Protein AF-A0A6J4QBR4-F1 (afdb_monomer_lite)

Organism: NCBI:txid211455

Foldseek 3Di:
DDDDDDDDDDPDPPDPPPPDPVPDDPPVQFPDDDPPDDDQVRCCVPDPPPCPVVDLVNDPCVPVPDDDPCPVVDPDRHDAADDDPDDDQDAPPDPDDHSDDDDPDQQDDVLSVLLNCLRPPDGPPDPSSVVSNLVSVLVVVVVVQVVLVVDPHHDDCCVVVCVVVCVVVVVVVVVPVDDDPCPCVVVVCCSPVVSVVVVVVVVVCVVVVVVVVCVVPPVCVVVVVVCCVPVVDDDDDDDD

Structure (mmCIF, N/CA/C/O backbone):
data_AF-A0A6J4QBR4-F1
#
_entry.id   AF-A0A6J4QBR4-F1
#
loop_
_atom_site.group_PDB
_atom_site.id
_atom_site.type_symbol
_atom_site.label_atom_id
_atom_site.label_alt_id
_atom_site.label_comp_id
_atom_site.label_asym_id
_atom_site.label_entity_id
_atom_site.label_seq_id
_atom_site.pdbx_PDB_ins_code
_atom_site.Cartn_x
_atom_site.Cartn_y
_atom_site.Cartn_z
_atom_site.occupancy
_atom_site.B_iso_or_equiv
_atom_site.auth_seq_id
_atom_site.auth_comp_id
_atom_site.auth_asym_id
_atom_site.auth_atom_id
_atom_site.pdbx_PDB_model_num
ATOM 1 N N . MET A 1 1 ? -48.036 -4.421 56.204 1.00 48.31 1 MET A N 1
ATOM 2 C CA . MET A 1 1 ? -47.580 -3.875 54.910 1.00 48.31 1 MET A CA 1
ATOM 3 C C . MET A 1 1 ? -46.872 -5.018 54.199 1.00 48.31 1 MET A C 1
ATOM 5 O O . MET A 1 1 ? -45.809 -5.417 54.648 1.00 48.31 1 MET A O 1
ATOM 9 N N . ILE A 1 2 ? -47.544 -5.673 53.250 1.00 47.19 2 ILE A N 1
ATOM 10 C CA . ILE A 1 2 ? -47.016 -6.874 52.584 1.00 47.19 2 ILE A CA 1
ATOM 11 C C . ILE A 1 2 ? -46.037 -6.401 51.497 1.00 47.19 2 ILE A C 1
ATOM 13 O O . ILE A 1 2 ? -46.433 -5.548 50.699 1.00 47.19 2 ILE A O 1
ATOM 17 N N . PRO A 1 3 ? -44.779 -6.876 51.475 1.00 51.88 3 PRO A N 1
ATOM 18 C CA . PRO A 1 3 ? -43.829 -6.509 50.432 1.00 51.88 3 PRO A CA 1
ATOM 19 C C . PRO A 1 3 ? -44.331 -7.014 49.077 1.00 51.88 3 PRO A C 1
ATOM 21 O O . PRO A 1 3 ? -44.728 -8.171 48.939 1.00 51.88 3 PRO A O 1
ATOM 24 N N . GLN A 1 4 ? -44.346 -6.119 48.091 1.00 54.78 4 GLN A N 1
ATOM 25 C CA . GLN A 1 4 ? -44.685 -6.454 46.711 1.00 54.78 4 GLN A CA 1
ATOM 26 C C . GLN A 1 4 ? -43.657 -7.461 46.167 1.00 54.78 4 GLN A C 1
ATOM 28 O O . GLN A 1 4 ? -42.458 -7.278 46.405 1.00 54.78 4 GLN A O 1
ATOM 33 N N . PRO A 1 5 ? -44.091 -8.520 45.462 1.00 67.31 5 PRO A N 1
ATOM 34 C CA . PRO A 1 5 ? -43.172 -9.443 44.815 1.00 67.31 5 PRO A CA 1
ATOM 35 C C . PRO A 1 5 ? -42.361 -8.717 43.726 1.00 67.31 5 PRO A C 1
ATOM 37 O O . PRO A 1 5 ? -42.867 -7.774 43.112 1.00 67.31 5 PRO A O 1
ATOM 40 N N . PRO A 1 6 ? -41.106 -9.131 43.481 1.00 58.06 6 PRO A N 1
ATOM 41 C CA . PRO A 1 6 ? -40.275 -8.530 42.448 1.00 58.06 6 PRO A CA 1
ATOM 42 C C . PRO A 1 6 ? -40.921 -8.715 41.072 1.00 58.06 6 PRO A C 1
ATOM 44 O O . PRO A 1 6 ? -41.352 -9.812 40.715 1.00 58.06 6 PRO A O 1
ATOM 47 N N . THR A 1 7 ? -40.980 -7.630 40.301 1.00 62.81 7 THR A N 1
ATOM 48 C CA . THR A 1 7 ? -41.427 -7.638 38.907 1.00 62.81 7 THR A CA 1
ATOM 49 C C . THR A 1 7 ? -40.597 -8.655 38.113 1.00 62.81 7 THR A C 1
ATOM 51 O O . THR A 1 7 ? -39.366 -8.611 38.209 1.00 62.81 7 THR A O 1
ATOM 54 N N . PRO A 1 8 ? -41.218 -9.568 37.342 1.00 55.72 8 PRO A N 1
ATOM 55 C CA . PRO A 1 8 ? -40.477 -10.514 36.519 1.00 55.72 8 PRO A CA 1
ATOM 56 C C . PRO A 1 8 ? -39.590 -9.743 35.540 1.00 55.72 8 PRO A C 1
ATOM 58 O O . PRO A 1 8 ? -40.060 -8.844 34.839 1.00 55.72 8 PRO A O 1
ATOM 61 N N . GLN A 1 9 ? -38.296 -10.065 35.530 1.00 49.94 9 GLN A N 1
ATOM 62 C CA . GLN A 1 9 ? -37.385 -9.501 34.543 1.00 49.94 9 GLN A CA 1
ATOM 63 C C . GLN A 1 9 ? -37.810 -9.969 33.145 1.00 49.94 9 GLN A C 1
ATOM 65 O O . GLN A 1 9 ? -38.219 -11.126 33.000 1.00 49.94 9 GLN A O 1
ATOM 70 N N . PRO A 1 10 ? -37.755 -9.094 32.125 1.00 56.97 10 PRO A N 1
ATOM 71 C CA . PRO A 1 10 ? -37.983 -9.520 30.753 1.00 56.97 10 PRO A CA 1
ATOM 72 C C . PRO A 1 10 ? -37.001 -10.649 30.410 1.00 56.97 10 PRO A C 1
ATOM 74 O O . PRO A 1 10 ? -35.870 -10.631 30.908 1.00 56.97 10 PRO A O 1
ATOM 77 N N . PRO A 1 11 ? -37.414 -11.638 29.598 1.00 45.06 11 PRO A N 1
ATOM 78 C CA . PRO A 1 11 ? -36.513 -12.699 29.177 1.00 45.06 11 PRO A CA 1
ATOM 79 C C . PRO A 1 11 ? -35.276 -12.063 28.542 1.00 45.06 11 PRO A C 1
ATOM 81 O O . PRO A 1 11 ? -35.393 -11.205 27.664 1.00 45.06 11 PRO A O 1
ATOM 84 N N . THR A 1 12 ? -34.093 -12.454 29.020 1.00 46.00 12 THR A N 1
ATOM 85 C CA . THR A 1 12 ? -32.838 -12.150 28.334 1.00 46.00 12 THR A CA 1
ATOM 86 C C . THR A 1 12 ? -32.998 -12.636 26.896 1.00 46.00 12 THR A C 1
ATOM 88 O O . THR A 1 12 ? -33.398 -13.789 26.724 1.00 46.00 12 THR A O 1
ATOM 91 N N . PRO A 1 13 ? -32.769 -11.796 25.870 1.00 44.62 13 PRO A N 1
ATOM 92 C CA . PRO A 1 13 ? -32.824 -12.269 24.499 1.00 44.62 13 PRO A CA 1
ATOM 93 C C . PRO A 1 13 ? -31.832 -13.424 24.383 1.00 44.62 13 PRO A C 1
ATOM 95 O O . PRO A 1 13 ? -30.631 -13.245 24.591 1.00 44.62 13 PRO A O 1
ATOM 98 N N . GLU A 1 14 ? -32.351 -14.628 24.142 1.00 42.66 14 GLU A N 1
ATOM 99 C CA . GLU A 1 14 ? -31.531 -15.784 23.821 1.00 42.66 14 GLU A CA 1
ATOM 100 C C . GLU A 1 14 ? -30.831 -15.453 22.506 1.00 42.66 14 GLU A C 1
ATOM 102 O O . GLU A 1 14 ? -31.414 -15.538 21.425 1.00 42.66 14 GLU A O 1
ATOM 107 N N . HIS A 1 15 ? -29.589 -14.980 22.602 1.00 47.75 15 HIS A N 1
ATOM 108 C CA . HIS A 1 15 ? -28.743 -14.862 21.433 1.00 47.75 15 HIS A CA 1
ATOM 109 C C . HIS A 1 15 ? -28.555 -16.278 20.885 1.00 47.75 15 HIS A C 1
ATOM 111 O O . HIS A 1 15 ? -28.122 -17.152 21.645 1.00 47.75 15 HIS A O 1
ATOM 117 N N . PRO A 1 16 ? -28.881 -16.533 19.603 1.00 42.81 16 PRO A N 1
ATOM 118 C CA . PRO A 1 16 ? -28.599 -17.820 18.998 1.00 42.81 16 PRO A CA 1
ATOM 119 C C . PRO A 1 16 ? -27.107 -18.073 19.175 1.00 42.81 16 PRO A C 1
ATOM 121 O O . PRO A 1 16 ? -26.272 -17.308 18.691 1.00 42.81 16 PRO A O 1
ATOM 124 N N . THR A 1 17 ? -26.774 -19.104 19.951 1.00 42.41 17 THR A N 1
ATOM 125 C CA . THR A 1 17 ? -25.395 -19.567 20.048 1.00 42.41 17 THR A CA 1
ATOM 126 C C . THR A 1 17 ? -25.036 -20.033 18.645 1.00 42.41 17 THR A C 1
ATOM 128 O O . THR A 1 17 ? -25.717 -20.925 18.140 1.00 42.41 17 THR A O 1
ATOM 131 N N . PRO A 1 18 ? -24.061 -19.411 17.966 1.00 47.03 18 PRO A N 1
ATOM 132 C CA . PRO A 1 18 ? -23.705 -19.843 16.629 1.00 47.03 18 PRO A CA 1
ATOM 133 C C . PRO A 1 18 ? -23.232 -21.296 16.716 1.00 47.03 18 PRO A C 1
ATOM 135 O O . PRO A 1 18 ? -22.330 -21.604 17.498 1.00 47.03 18 PRO A O 1
ATOM 138 N N . ASP A 1 19 ? -23.840 -22.176 15.914 1.00 47.00 19 ASP A N 1
ATOM 139 C CA . ASP A 1 19 ? -23.512 -23.611 15.831 1.00 47.00 19 ASP A CA 1
ATOM 140 C C . ASP A 1 19 ? -22.014 -23.854 15.535 1.00 47.00 19 ASP A C 1
ATOM 142 O O . ASP A 1 19 ? -21.466 -24.926 15.805 1.00 47.00 19 ASP A O 1
ATOM 146 N N . HIS A 1 20 ? -21.324 -22.818 15.045 1.00 44.00 20 HIS A N 1
ATOM 147 C CA . HIS A 1 20 ? -19.885 -22.758 14.840 1.00 44.00 20 HIS A CA 1
ATOM 148 C C . HIS A 1 20 ? -19.290 -21.512 15.527 1.00 44.00 20 HIS A C 1
ATOM 150 O O . HIS A 1 20 ? -19.349 -20.410 14.977 1.00 44.00 20 HIS A O 1
ATOM 156 N N . PRO A 1 21 ? -18.662 -21.639 16.712 1.00 47.22 21 PRO A N 1
ATOM 157 C CA . PRO A 1 21 ? -18.053 -20.502 17.411 1.00 47.22 21 PRO A CA 1
ATOM 158 C C . PRO A 1 21 ? -16.887 -19.854 16.639 1.00 47.22 21 PRO A C 1
ATOM 160 O O . PRO A 1 21 ? -16.515 -18.722 16.940 1.00 47.22 21 PRO A O 1
ATOM 163 N N . GLU A 1 22 ? -16.333 -20.532 15.627 1.00 50.22 22 GLU A N 1
ATOM 164 C CA . GLU A 1 22 ? -15.313 -19.981 14.720 1.00 50.22 22 GLU A CA 1
ATOM 165 C C . GLU A 1 22 ? -15.881 -19.032 13.644 1.00 50.22 22 GLU A C 1
ATOM 167 O O . GLU A 1 22 ? -15.118 -18.279 13.040 1.00 50.22 22 GLU A O 1
ATOM 172 N N . GLU A 1 23 ? -17.200 -19.014 13.418 1.00 53.56 23 GLU A N 1
ATOM 173 C CA . GLU A 1 23 ? -17.854 -18.156 12.413 1.00 53.56 23 GLU A CA 1
ATOM 174 C C . GLU A 1 23 ? -18.398 -16.835 12.970 1.00 53.56 23 GLU A C 1
ATOM 176 O O . GLU A 1 23 ? -18.797 -15.958 12.199 1.00 53.56 23 GLU A O 1
ATOM 181 N N . ALA A 1 24 ? -18.392 -16.655 14.293 1.00 59.81 24 ALA A N 1
ATOM 182 C CA . ALA A 1 24 ? -18.881 -15.430 14.908 1.00 59.81 24 ALA A CA 1
ATOM 183 C C . ALA A 1 24 ? -17.997 -14.225 14.510 1.00 59.81 24 ALA A C 1
ATOM 185 O O . ALA A 1 24 ? -16.768 -14.285 14.651 1.00 59.81 24 ALA A O 1
ATOM 186 N N . PRO A 1 25 ? -18.578 -13.107 14.032 1.00 64.19 25 PRO A N 1
ATOM 187 C CA . PRO A 1 25 ? -17.799 -11.924 13.698 1.00 64.19 25 PRO A CA 1
ATOM 188 C C . PRO A 1 25 ? -17.081 -11.383 14.954 1.00 64.19 25 PRO A C 1
ATOM 190 O O . PRO A 1 25 ? -17.659 -11.369 16.043 1.00 64.19 25 PRO A O 1
ATOM 193 N N . PRO A 1 26 ? -15.821 -10.914 14.840 1.00 67.06 26 PRO A N 1
ATOM 194 C CA . PRO A 1 26 ? -15.113 -10.249 15.913 1.00 67.06 26 PRO A CA 1
ATOM 195 C C . PRO A 1 26 ? -15.956 -9.106 16.454 1.00 67.06 26 PRO A C 1
ATOM 197 O O . PRO A 1 26 ? -16.519 -8.322 15.693 1.00 67.06 26 PRO A O 1
ATOM 200 N N . VAL A 1 27 ? -15.933 -8.957 17.774 1.00 67.62 27 VAL A N 1
ATOM 201 C CA . VAL A 1 27 ? -16.702 -7.948 18.518 1.00 67.62 27 VAL A CA 1
ATOM 202 C C . VAL A 1 27 ? -16.456 -6.503 18.070 1.00 67.62 27 VAL A C 1
ATOM 204 O O . VAL A 1 27 ? -17.262 -5.626 18.340 1.00 67.62 27 VAL A O 1
ATOM 207 N N . ALA A 1 28 ? -15.344 -6.239 17.377 1.00 65.25 28 ALA A N 1
ATOM 208 C CA . ALA A 1 28 ? -15.055 -4.938 16.773 1.00 65.25 28 ALA A CA 1
ATOM 209 C C . ALA A 1 28 ? -16.019 -4.574 15.627 1.00 65.25 28 ALA A C 1
ATOM 211 O O . ALA A 1 28 ? -16.108 -3.406 15.255 1.00 65.25 28 ALA A O 1
ATOM 212 N N . TYR A 1 29 ? -16.713 -5.565 15.065 1.00 67.44 29 TYR A N 1
ATOM 213 C CA . TYR A 1 29 ? -17.613 -5.417 13.926 1.00 67.44 29 TYR A CA 1
ATOM 214 C C . TYR A 1 29 ? -19.081 -5.682 14.275 1.00 67.44 29 TYR A C 1
ATOM 216 O O . TYR A 1 29 ? -19.911 -5.693 13.372 1.00 67.44 29 TYR A O 1
ATOM 224 N N . THR A 1 30 ? -19.404 -5.883 15.555 1.00 70.38 30 THR A N 1
ATOM 225 C CA . THR A 1 30 ? -20.779 -6.016 16.050 1.00 70.38 30 THR A CA 1
ATOM 226 C C . THR A 1 30 ? -21.176 -4.765 16.836 1.00 70.38 30 THR A C 1
ATOM 228 O O . THR A 1 30 ? -20.330 -4.192 17.528 1.00 70.38 30 THR A O 1
ATOM 231 N N . PRO A 1 31 ? -22.444 -4.324 16.775 1.00 67.44 31 PRO A N 1
ATOM 232 C CA . PRO A 1 31 ? -22.905 -3.143 17.507 1.00 67.44 31 PRO A CA 1
ATOM 233 C C . PRO A 1 31 ? -22.870 -3.337 19.030 1.00 67.44 31 PRO A C 1
ATOM 235 O O . PRO A 1 31 ? -22.763 -2.362 19.777 1.00 67.44 31 PRO A O 1
ATOM 238 N N . GLN A 1 32 ? -22.932 -4.582 19.502 1.00 67.50 32 GLN A N 1
ATOM 239 C CA . GLN A 1 32 ? -22.888 -4.909 20.918 1.00 67.50 32 GLN A CA 1
ATOM 240 C C . GLN A 1 32 ? -21.484 -4.687 21.484 1.00 67.50 32 GLN A C 1
ATOM 242 O O . GLN A 1 32 ? -20.496 -5.303 21.077 1.00 67.50 32 GLN A O 1
ATOM 247 N N . ARG A 1 33 ? -21.403 -3.814 22.489 1.00 59.00 33 ARG A N 1
ATOM 248 C CA . ARG A 1 33 ? -20.214 -3.664 23.326 1.00 59.00 33 ARG A CA 1
ATOM 249 C C . ARG A 1 33 ? -20.085 -4.908 24.207 1.00 59.00 33 ARG A C 1
ATOM 251 O O . ARG A 1 33 ? -21.069 -5.341 24.786 1.00 59.00 33 ARG A O 1
ATOM 258 N N . ARG A 1 34 ? -18.875 -5.463 24.354 1.00 57.12 34 ARG A N 1
ATOM 259 C CA . ARG A 1 34 ? -18.636 -6.531 25.340 1.00 57.12 34 ARG A CA 1
ATOM 260 C C . ARG A 1 34 ? -19.008 -6.061 26.749 1.00 57.12 34 ARG A C 1
ATOM 262 O O . ARG A 1 34 ? -18.499 -5.035 27.198 1.00 57.12 34 ARG A O 1
ATOM 269 N N . ASP A 1 35 ? -19.727 -6.912 27.472 1.00 56.41 35 ASP A N 1
ATOM 270 C CA . ASP A 1 35 ? -19.980 -6.790 28.917 1.00 56.41 35 ASP A CA 1
ATOM 271 C C . ASP A 1 35 ? -18.743 -7.110 29.782 1.00 56.41 35 ASP A C 1
ATOM 273 O O . ASP A 1 35 ? -18.763 -6.971 30.998 1.00 56.41 35 ASP A O 1
ATOM 277 N N . ALA A 1 36 ? -17.629 -7.517 29.166 1.00 57.31 36 ALA A N 1
ATOM 278 C CA . ALA A 1 36 ? -16.420 -7.974 29.855 1.00 57.31 36 ALA A CA 1
ATOM 279 C C . ALA A 1 36 ? -15.464 -6.846 30.303 1.00 57.31 36 ALA A C 1
ATOM 281 O O . ALA A 1 36 ? -14.269 -7.089 30.476 1.00 57.31 36 ALA A O 1
ATOM 282 N N . ALA A 1 37 ? -15.938 -5.607 30.438 1.00 68.25 37 ALA A N 1
ATOM 283 C CA . ALA A 1 37 ? -15.121 -4.558 31.041 1.00 68.25 37 ALA A CA 1
ATOM 284 C C . ALA A 1 37 ? -15.092 -4.760 32.566 1.00 68.25 37 ALA A C 1
ATOM 286 O O . ALA A 1 37 ? -16.146 -4.882 33.186 1.00 68.25 37 ALA A O 1
ATOM 287 N N . GLU A 1 38 ? -13.898 -4.788 33.170 1.00 79.69 38 GLU A N 1
ATOM 288 C CA . GLU A 1 38 ? -13.758 -4.728 34.632 1.00 79.69 38 GLU A CA 1
ATOM 289 C C . GLU A 1 38 ? -14.565 -3.542 35.179 1.00 79.69 38 GLU A C 1
ATOM 291 O O . GLU A 1 38 ? -14.610 -2.466 34.568 1.00 79.69 38 GLU A O 1
ATOM 296 N N . SER A 1 39 ? -15.204 -3.726 36.333 1.00 85.12 39 SER A N 1
ATOM 297 C CA . SER A 1 39 ? -15.989 -2.660 36.944 1.00 85.12 39 SER A CA 1
ATOM 298 C C . SER A 1 39 ? -15.095 -1.466 37.291 1.00 85.12 39 SER A C 1
ATOM 300 O O . SER A 1 39 ? -13.905 -1.605 37.590 1.00 85.12 39 SER A O 1
ATOM 302 N N . SER A 1 40 ? -15.674 -0.264 37.317 1.00 83.25 40 SER A N 1
ATOM 303 C CA . SER A 1 40 ? -14.949 0.948 37.719 1.00 83.25 40 SER A CA 1
ATOM 304 C C . SER A 1 40 ? -14.302 0.825 39.107 1.00 83.25 40 SER A C 1
ATOM 306 O O . SER A 1 40 ? -13.281 1.452 39.376 1.00 83.25 40 SER A O 1
ATOM 308 N N . GLU A 1 41 ? -14.879 0.018 40.001 1.00 85.56 41 GLU A N 1
ATOM 309 C CA . GLU A 1 41 ? -14.314 -0.270 41.324 1.00 85.56 41 GLU A CA 1
ATOM 310 C C . GLU A 1 41 ? -13.077 -1.167 41.244 1.00 85.56 41 GLU A C 1
ATOM 312 O O . GLU A 1 41 ? -12.061 -0.855 41.864 1.00 85.56 41 GLU A O 1
ATOM 317 N N . GLN A 1 42 ? -13.129 -2.226 40.431 1.00 89.94 42 GLN A N 1
ATOM 318 C CA . GLN A 1 42 ? -11.987 -3.112 40.190 1.00 89.94 42 GLN A CA 1
ATOM 319 C C . GLN A 1 42 ? -10.810 -2.345 39.572 1.00 89.94 42 GLN A C 1
ATOM 321 O O . GLN A 1 42 ? -9.661 -2.514 39.987 1.00 89.94 42 GLN A O 1
ATOM 326 N N . LEU A 1 43 ? -11.094 -1.443 38.630 1.00 90.38 43 LEU A N 1
ATOM 327 C CA . LEU A 1 43 ? -10.076 -0.622 37.978 1.00 90.38 43 LEU A CA 1
ATOM 328 C C . LEU A 1 43 ? -9.455 0.409 38.932 1.00 90.38 43 LEU A C 1
ATOM 330 O O . LEU A 1 43 ? -8.230 0.542 38.952 1.00 90.38 43 LEU A O 1
ATOM 334 N N . ARG A 1 44 ? -10.263 1.071 39.777 1.00 88.88 44 ARG A N 1
ATOM 335 C CA . ARG A 1 44 ? -9.761 1.960 40.846 1.00 88.88 44 ARG A CA 1
ATOM 336 C C . ARG A 1 44 ? -8.847 1.240 41.830 1.00 88.88 44 ARG A C 1
ATOM 338 O O . ARG A 1 44 ? -7.843 1.809 42.244 1.00 88.88 44 ARG A O 1
ATOM 345 N N . ALA A 1 45 ? -9.195 0.012 42.213 1.00 91.31 45 ALA A N 1
ATOM 346 C CA . ALA A 1 45 ? -8.408 -0.766 43.165 1.00 91.31 45 ALA A CA 1
ATOM 347 C C . ALA A 1 45 ? -7.037 -1.176 42.599 1.00 91.31 45 ALA A C 1
ATOM 349 O O . ALA A 1 45 ? -6.066 -1.281 43.346 1.00 91.31 45 ALA A O 1
ATOM 350 N N . ARG A 1 46 ? -6.951 -1.406 41.284 1.00 94.06 46 ARG A N 1
ATOM 351 C CA . ARG A 1 46 ? -5.749 -1.928 40.619 1.00 94.06 46 ARG A CA 1
ATOM 352 C C . ARG A 1 46 ? -4.830 -0.848 40.049 1.00 94.06 46 ARG A C 1
ATOM 354 O O . ARG A 1 46 ? -3.622 -1.065 39.986 1.00 94.06 46 ARG A O 1
ATOM 361 N N . ILE A 1 47 ? -5.378 0.276 39.587 1.00 91.50 47 ILE A N 1
ATOM 362 C CA . ILE A 1 47 ? -4.640 1.296 38.834 1.00 91.50 47 ILE A CA 1
ATOM 363 C C . ILE A 1 47 ? -4.619 2.604 39.644 1.00 91.50 47 ILE A C 1
ATOM 365 O O . ILE A 1 47 ? -5.633 3.305 39.708 1.00 91.50 47 ILE A O 1
ATOM 369 N N . PRO A 1 48 ? -3.475 2.971 40.253 1.00 91.38 48 PRO A N 1
ATOM 370 C CA . PRO A 1 48 ? -3.340 4.240 40.961 1.00 91.38 48 PRO A CA 1
ATOM 371 C C . PRO A 1 48 ? -3.692 5.433 40.060 1.00 91.38 48 PRO A C 1
ATOM 373 O O . PRO A 1 48 ? -3.195 5.539 38.941 1.00 91.38 48 PRO A O 1
ATOM 376 N N . GLY A 1 49 ? -4.557 6.329 40.546 1.00 86.12 49 GLY A N 1
ATOM 377 C CA . GLY A 1 49 ? -5.013 7.508 39.795 1.00 86.12 49 GLY A CA 1
ATOM 378 C C . GLY A 1 49 ? -6.078 7.231 38.725 1.00 86.12 49 GLY A C 1
ATOM 379 O O . GLY A 1 49 ? -6.440 8.136 37.973 1.00 86.12 49 GLY A O 1
ATOM 380 N N . TRP A 1 50 ? -6.604 6.007 38.637 1.00 90.56 50 TRP A N 1
ATOM 381 C CA . TRP A 1 50 ? -7.669 5.680 37.691 1.00 90.56 50 TRP A CA 1
ATOM 382 C C . TRP A 1 50 ? -8.991 6.364 38.058 1.00 90.56 50 TRP A C 1
ATOM 384 O O . TRP A 1 50 ? -9.390 6.405 39.221 1.00 90.56 50 TRP A O 1
ATOM 394 N N . GLY A 1 51 ? -9.699 6.870 37.047 1.00 85.19 51 GLY A N 1
ATOM 395 C CA . GLY A 1 51 ? -10.992 7.533 37.225 1.00 85.19 51 GLY A CA 1
ATOM 396 C C . GLY A 1 51 ? -10.921 9.040 37.491 1.00 85.19 51 GLY A C 1
ATOM 397 O O . GLY A 1 51 ? -11.926 9.603 37.907 1.00 85.19 51 GLY A O 1
ATOM 398 N N . VAL A 1 52 ? -9.784 9.698 37.223 1.00 83.81 52 VAL A N 1
ATOM 399 C CA . VAL A 1 52 ? -9.671 11.173 37.283 1.00 83.81 52 VAL A CA 1
ATOM 400 C C . VAL A 1 52 ? -10.663 11.885 36.352 1.00 83.81 52 VAL A C 1
ATOM 402 O O . VAL A 1 52 ? -11.138 12.958 36.679 1.00 83.81 52 VAL A O 1
ATOM 405 N N . ASP A 1 53 ? -11.016 11.247 35.233 1.00 79.31 53 ASP A N 1
ATOM 406 C CA . ASP A 1 53 ? -11.995 11.724 34.247 1.00 79.31 53 ASP A CA 1
ATOM 407 C C . ASP A 1 53 ? -13.271 10.862 34.290 1.00 79.31 53 ASP A C 1
ATOM 409 O O . ASP A 1 53 ? -13.871 10.562 33.263 1.00 79.31 53 ASP A O 1
ATOM 413 N N . LEU A 1 54 ? -13.647 10.292 35.445 1.00 81.44 54 LEU A N 1
ATOM 414 C CA . LEU A 1 54 ? -14.836 9.429 35.521 1.00 81.44 54 LEU A CA 1
ATOM 415 C C . LEU A 1 54 ? -16.142 10.227 35.479 1.00 81.44 54 LEU A C 1
ATOM 417 O O . LEU A 1 54 ? -17.147 9.680 35.022 1.00 81.44 54 LEU A O 1
ATOM 421 N N . ASP A 1 55 ? -16.129 11.469 35.967 1.00 84.31 55 ASP A N 1
ATOM 422 C CA . ASP A 1 55 ? -17.325 12.298 36.035 1.00 84.31 55 ASP A CA 1
ATOM 423 C C . ASP A 1 55 ? -17.840 12.577 34.613 1.00 84.31 55 ASP A C 1
ATOM 425 O O . ASP A 1 55 ? -17.139 13.185 33.800 1.00 84.31 55 ASP A O 1
ATOM 429 N N . PRO A 1 56 ? -19.060 12.132 34.263 1.00 79.81 56 PRO A N 1
ATOM 430 C CA . PRO A 1 56 ? -19.643 12.437 32.966 1.00 79.81 56 PRO A CA 1
ATOM 431 C C . PRO A 1 56 ? -19.770 13.944 32.692 1.00 79.81 56 PRO A C 1
ATOM 433 O O . PRO A 1 56 ? -19.823 14.319 31.522 1.00 79.81 56 PRO A O 1
ATOM 436 N N . ALA A 1 57 ? -19.814 14.790 33.730 1.00 82.88 57 ALA A N 1
ATOM 437 C CA . ALA A 1 57 ? -19.856 16.246 33.602 1.00 82.88 57 ALA A CA 1
ATOM 438 C C . ALA A 1 57 ? -18.554 16.839 33.034 1.00 82.88 57 ALA A C 1
ATOM 440 O O . ALA A 1 57 ? -18.607 17.847 32.328 1.00 82.88 57 ALA A O 1
ATOM 441 N N . ASP A 1 58 ? -17.414 16.187 33.273 1.00 82.75 58 ASP A N 1
ATOM 442 C CA . ASP A 1 58 ? -16.100 16.637 32.797 1.00 82.75 58 ASP A CA 1
ATOM 443 C C . ASP A 1 58 ? -15.837 16.234 31.334 1.00 82.75 58 ASP A C 1
ATOM 445 O O . ASP A 1 58 ? -14.919 16.741 30.683 1.00 82.75 58 ASP A O 1
ATOM 449 N N . ARG A 1 59 ? -16.685 15.363 30.765 1.00 80.19 59 ARG A N 1
ATOM 450 C CA . ARG A 1 59 ? -16.508 14.795 29.424 1.00 80.19 59 ARG A CA 1
ATOM 451 C C . ARG A 1 59 ? -17.309 15.552 28.360 1.00 80.19 59 ARG A C 1
ATOM 453 O O . ARG A 1 59 ? -18.535 15.434 28.313 1.00 80.19 59 ARG A O 1
ATOM 460 N N . PRO A 1 60 ? -16.659 16.167 27.349 1.00 77.06 60 PRO A N 1
ATOM 461 C CA . PRO A 1 60 ? -17.359 16.829 26.238 1.00 77.06 60 PRO A CA 1
ATOM 462 C C . PRO A 1 60 ? -18.220 15.895 25.368 1.00 77.06 60 PRO A C 1
ATOM 464 O O . PRO A 1 60 ? -18.981 16.365 24.511 1.00 77.06 60 PRO A O 1
ATOM 467 N N . SER A 1 61 ? -18.031 14.581 25.514 1.00 75.94 61 SER A N 1
ATOM 468 C CA . SER A 1 61 ? -18.646 13.511 24.729 1.00 75.94 61 SER A CA 1
ATOM 469 C C . SER A 1 61 ? -19.910 12.917 25.365 1.00 75.94 61 SER A C 1
ATOM 471 O O . SER A 1 61 ? -20.589 12.129 24.707 1.00 75.94 61 SER A O 1
ATOM 473 N N . VAL A 1 62 ? -20.283 13.312 26.587 1.00 76.81 62 VAL A N 1
ATOM 474 C CA . VAL A 1 62 ? -21.558 12.933 27.219 1.00 76.81 62 VAL A CA 1
ATOM 475 C C . VAL A 1 62 ? -22.548 14.098 27.073 1.00 76.81 62 VAL A C 1
ATOM 477 O O . VAL A 1 62 ? -22.180 15.233 27.359 1.00 76.81 62 VAL A O 1
ATOM 480 N N . PRO A 1 63 ? -23.789 13.883 26.590 1.00 76.19 63 PRO A N 1
ATOM 481 C CA . PRO A 1 63 ? -24.416 12.626 26.159 1.00 76.19 63 PRO A CA 1
ATOM 482 C C . PRO A 1 63 ? -24.201 12.282 24.669 1.00 76.19 63 PRO A C 1
ATOM 484 O O . PRO A 1 63 ? -24.911 11.442 24.126 1.00 76.19 63 PRO A O 1
ATOM 487 N N . LYS A 1 64 ? -23.259 12.926 23.969 1.00 72.00 64 LYS A N 1
ATOM 488 C CA . LYS A 1 64 ? -23.082 12.783 22.507 1.00 72.00 64 LYS A CA 1
ATOM 489 C C . LYS A 1 64 ? -22.834 11.337 22.037 1.00 72.00 64 LYS A C 1
ATOM 491 O O . LYS A 1 64 ? -23.186 11.015 20.910 1.00 72.00 64 LYS A O 1
ATOM 496 N N . LEU A 1 65 ? -22.266 10.472 22.882 1.00 69.69 65 LEU A N 1
ATOM 497 C CA . LEU A 1 65 ? -22.011 9.048 22.604 1.00 69.69 65 LEU A CA 1
ATOM 498 C C . LEU A 1 65 ? -23.152 8.117 23.059 1.00 69.69 65 LEU A C 1
ATOM 500 O O . LEU A 1 65 ? -22.906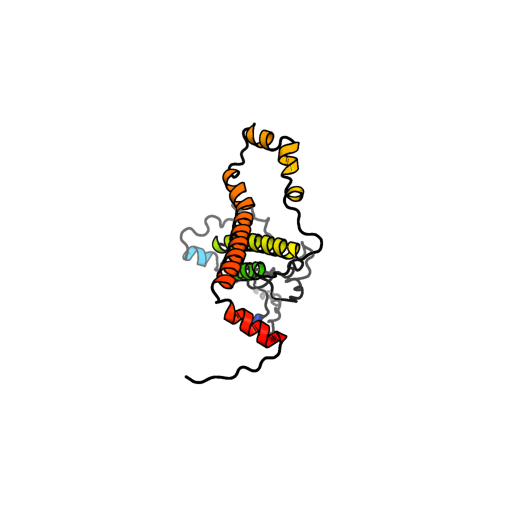 7.048 23.615 1.00 69.69 65 LEU A O 1
ATOM 504 N N . GLN A 1 66 ? -24.407 8.514 22.864 1.00 70.75 66 GLN A N 1
ATOM 505 C CA . GLN A 1 66 ? -25.542 7.620 23.094 1.00 70.75 66 GLN A CA 1
ATOM 506 C C . GLN A 1 66 ? -25.729 6.684 21.897 1.00 70.75 66 GLN A C 1
ATOM 508 O O . GLN A 1 66 ? -25.976 7.139 20.780 1.00 70.75 66 GLN A O 1
ATOM 513 N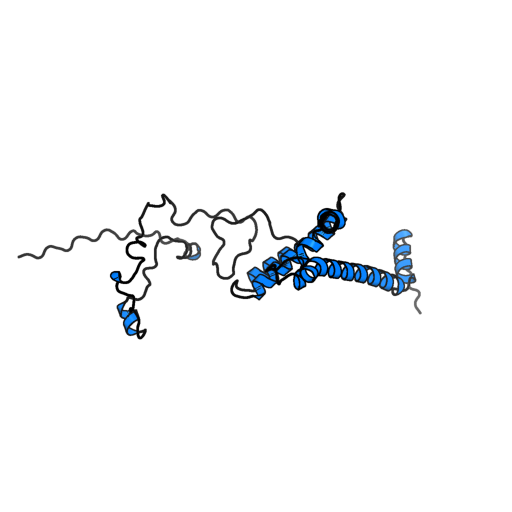 N . PHE A 1 67 ? -25.642 5.372 22.135 1.00 69.94 67 PHE A N 1
ATOM 514 C CA . PHE A 1 67 ? -26.093 4.380 21.162 1.00 69.94 67 PHE A CA 1
ATOM 515 C C . PHE A 1 67 ? -27.607 4.533 20.982 1.00 69.94 67 PHE A C 1
ATOM 517 O O . PHE A 1 67 ? -28.358 4.513 21.957 1.00 69.94 67 PHE A O 1
ATOM 524 N N . ARG A 1 68 ? -28.051 4.737 19.741 1.00 71.00 68 ARG A N 1
ATOM 525 C CA . ARG A 1 68 ? -29.469 4.872 19.395 1.00 71.00 68 ARG A CA 1
ATOM 526 C C . ARG A 1 68 ? -29.814 3.791 18.390 1.00 71.00 68 ARG A C 1
ATOM 528 O O . ARG A 1 68 ? -29.461 3.897 17.215 1.00 71.00 68 ARG A O 1
ATOM 535 N N . GLU A 1 69 ? -30.488 2.761 18.877 1.00 66.62 69 GLU A N 1
ATOM 536 C CA . GLU A 1 69 ? -30.993 1.671 18.054 1.00 66.62 69 GLU A CA 1
ATOM 537 C C . GLU A 1 69 ? -31.905 2.243 16.954 1.00 66.62 69 GLU A C 1
ATOM 539 O O . GLU A 1 69 ? -32.799 3.047 17.224 1.00 66.62 69 GLU A O 1
ATOM 544 N N . GLY A 1 70 ? -31.603 1.931 15.691 1.00 68.69 70 GLY A N 1
ATOM 545 C CA . GLY A 1 70 ? -32.380 2.387 14.533 1.00 68.69 70 GLY A CA 1
ATOM 546 C C . GLY A 1 70 ? -32.068 3.787 13.978 1.00 68.69 70 GLY A C 1
ATOM 547 O O . GLY A 1 70 ? -32.623 4.135 12.938 1.00 68.69 70 GLY A O 1
ATOM 548 N N . LEU A 1 71 ? -31.160 4.583 14.568 1.00 69.38 71 LEU A N 1
ATOM 549 C CA . LEU A 1 71 ? -30.821 5.924 14.038 1.00 69.38 71 LEU A CA 1
ATOM 550 C C . LEU A 1 71 ? -30.237 5.875 12.616 1.00 69.38 71 LEU A C 1
ATOM 552 O O . LEU A 1 71 ? -30.441 6.788 11.821 1.00 69.38 71 LEU A O 1
ATOM 556 N N . THR A 1 72 ? -29.483 4.822 12.309 1.00 73.69 72 THR A N 1
ATOM 557 C CA . THR A 1 72 ? -28.759 4.675 11.040 1.00 73.69 72 THR A CA 1
ATOM 558 C C . THR A 1 72 ? -29.580 3.982 9.954 1.00 73.69 72 THR A C 1
ATOM 560 O O . THR A 1 72 ? -29.142 3.948 8.808 1.00 73.69 72 THR A O 1
ATOM 563 N N . GLY A 1 73 ? -30.736 3.394 10.297 1.00 77.69 73 GLY A N 1
ATOM 564 C CA . GLY A 1 73 ? -31.504 2.531 9.391 1.00 77.69 73 GLY A CA 1
ATOM 565 C C . GLY A 1 73 ? -30.780 1.239 8.979 1.00 77.69 73 GLY A C 1
ATOM 566 O O . GLY A 1 73 ? -31.254 0.534 8.089 1.00 77.69 73 GLY A O 1
ATOM 567 N N . ALA A 1 74 ? -29.635 0.922 9.596 1.00 79.25 74 ALA A N 1
ATOM 568 C CA . ALA A 1 74 ? -28.928 -0.327 9.353 1.00 79.25 74 ALA A CA 1
ATOM 569 C C . ALA A 1 74 ? -29.749 -1.489 9.927 1.00 79.25 74 ALA A C 1
ATOM 571 O O . ALA A 1 74 ? -30.004 -1.537 11.128 1.00 79.25 74 ALA A O 1
ATOM 572 N N . HIS A 1 75 ? -30.176 -2.405 9.058 1.00 80.81 75 HIS A N 1
ATOM 573 C CA . HIS A 1 75 ? -30.941 -3.595 9.441 1.00 80.81 75 HIS A CA 1
ATOM 574 C C . HIS A 1 75 ? -30.048 -4.809 9.737 1.00 80.81 75 HIS A C 1
ATOM 576 O O . HIS A 1 75 ? -30.544 -5.840 10.177 1.00 80.81 75 HIS A O 1
ATOM 582 N N . TRP A 1 76 ? -28.745 -4.702 9.464 1.00 78.31 76 TRP A N 1
ATOM 583 C CA . TRP A 1 76 ? -27.756 -5.744 9.714 1.00 78.31 76 TRP A CA 1
ATOM 584 C C . TRP A 1 76 ? -26.929 -5.418 10.961 1.00 78.31 76 TRP A C 1
ATOM 586 O O . TRP A 1 76 ? -26.537 -4.270 11.172 1.00 78.31 76 TRP A O 1
ATOM 596 N N . GLU A 1 77 ? -26.603 -6.440 11.753 1.00 78.06 77 GLU A N 1
ATOM 597 C CA . GLU A 1 77 ? -25.600 -6.329 12.824 1.00 78.06 77 GLU A CA 1
ATOM 598 C C . GLU A 1 77 ? -24.179 -6.443 12.265 1.00 78.06 77 GLU A C 1
ATOM 600 O O . GLU A 1 77 ? -23.287 -5.690 12.645 1.00 78.06 77 GLU A O 1
ATOM 605 N N . PHE A 1 78 ? -23.995 -7.340 11.296 1.00 78.62 78 PHE A N 1
ATOM 606 C CA . PHE A 1 78 ? -22.791 -7.475 10.492 1.00 78.62 78 PHE A CA 1
ATOM 607 C C . PHE A 1 78 ? -23.217 -7.626 9.026 1.00 78.62 78 PHE A C 1
ATOM 609 O O . PHE A 1 78 ? -24.058 -8.477 8.732 1.00 78.62 78 PHE A O 1
ATOM 616 N N . PRO A 1 79 ? -22.711 -6.792 8.103 1.00 82.69 79 PRO A N 1
ATOM 617 C CA . PRO A 1 79 ? -23.153 -6.839 6.716 1.00 82.69 79 PRO A CA 1
ATOM 618 C C . PRO A 1 79 ? -22.683 -8.128 6.032 1.00 82.69 79 PRO A C 1
ATOM 620 O O . PRO A 1 79 ? -21.615 -8.662 6.346 1.00 82.69 79 PRO A O 1
ATOM 623 N N . GLU A 1 80 ? -23.471 -8.601 5.065 1.00 86.62 80 GLU A N 1
ATOM 624 C CA . GLU A 1 80 ? -23.100 -9.740 4.226 1.00 86.62 80 GLU A CA 1
ATOM 625 C C . GLU A 1 80 ? -21.736 -9.492 3.566 1.00 86.62 80 GLU A C 1
ATOM 627 O O . GLU A 1 80 ? -21.443 -8.399 3.071 1.00 86.62 80 GLU A O 1
ATOM 632 N N . ARG A 1 81 ? -20.873 -10.512 3.590 1.00 88.38 81 ARG A N 1
ATOM 633 C CA . ARG A 1 81 ? -19.534 -10.415 3.008 1.00 88.38 81 ARG A CA 1
ATOM 634 C C . ARG A 1 81 ? -19.617 -10.676 1.518 1.00 88.38 81 ARG A C 1
ATOM 636 O O . ARG A 1 81 ? -20.123 -11.715 1.099 1.00 88.38 81 ARG A O 1
ATOM 643 N N . GLN A 1 82 ? -19.044 -9.777 0.727 1.00 92.94 82 GLN A N 1
ATOM 644 C CA . GLN A 1 82 ? -18.860 -10.052 -0.689 1.00 92.94 82 GLN A CA 1
ATOM 645 C C . GLN A 1 82 ? -17.952 -11.288 -0.873 1.00 92.94 82 GLN A C 1
ATOM 647 O O . GLN A 1 82 ? -17.029 -11.497 -0.076 1.00 92.94 82 GLN A O 1
ATOM 652 N N . PRO A 1 83 ? -18.170 -12.099 -1.920 1.00 91.31 83 PRO A N 1
ATOM 653 C CA . PRO A 1 83 ? -17.419 -13.331 -2.119 1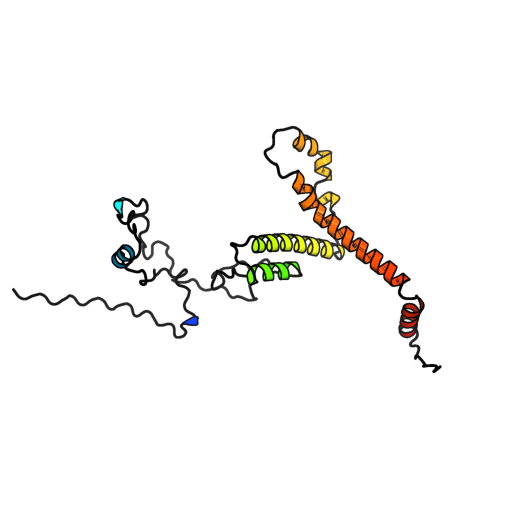.00 91.31 83 PRO A CA 1
ATOM 654 C C . PRO A 1 83 ? -15.942 -13.057 -2.428 1.00 91.31 83 PRO A C 1
ATOM 656 O O . PRO A 1 83 ? -15.598 -12.260 -3.305 1.00 91.31 83 PRO A O 1
ATOM 659 N N . GLU A 1 84 ? -15.055 -13.772 -1.738 1.00 90.88 84 GLU A N 1
ATOM 660 C CA . GLU A 1 84 ? -13.624 -13.787 -2.032 1.00 90.88 84 GLU A CA 1
ATOM 661 C C . GLU A 1 84 ? -13.335 -14.812 -3.135 1.00 90.88 84 GLU A C 1
ATOM 663 O O . GLU A 1 84 ? -13.232 -16.011 -2.895 1.00 90.88 84 GLU A O 1
ATOM 668 N N . THR A 1 85 ? -13.227 -14.342 -4.379 1.00 90.06 85 THR A N 1
ATOM 669 C CA . THR A 1 85 ? -12.950 -15.208 -5.540 1.00 90.06 85 THR A CA 1
ATOM 670 C C . THR A 1 85 ? -11.479 -15.610 -5.660 1.00 90.06 85 THR A C 1
ATOM 672 O O . THR A 1 85 ? -11.149 -16.548 -6.384 1.00 90.06 85 THR A O 1
ATOM 675 N N . PHE A 1 86 ? -10.586 -14.911 -4.963 1.00 86.81 86 PHE A N 1
ATOM 676 C CA . PHE A 1 86 ? -9.164 -15.220 -4.871 1.00 86.81 86 PHE A CA 1
ATOM 677 C C . PHE A 1 86 ? -8.579 -14.624 -3.588 1.00 86.81 86 PHE A C 1
ATOM 679 O O . PHE A 1 86 ? -9.077 -13.585 -3.149 1.00 86.81 86 PHE A O 1
ATOM 686 N N . PRO A 1 87 ? -7.499 -15.214 -3.036 1.00 87.44 87 PRO A N 1
ATOM 687 C CA . PRO A 1 87 ? -6.889 -14.737 -1.802 1.00 87.44 87 PRO A CA 1
ATOM 688 C C . PRO A 1 87 ? -6.500 -13.260 -1.887 1.00 87.44 87 PRO A C 1
ATOM 690 O O . PRO A 1 87 ? -5.693 -12.877 -2.743 1.00 87.44 87 PRO A O 1
ATOM 693 N N . ARG A 1 88 ? -7.056 -12.440 -0.997 1.00 90.44 88 ARG A N 1
ATOM 694 C CA . ARG A 1 88 ? -6.770 -11.006 -0.906 1.00 90.44 88 ARG A CA 1
ATOM 695 C C . ARG A 1 88 ? -5.866 -10.686 0.270 1.00 90.44 88 ARG A C 1
ATOM 697 O O . ARG A 1 88 ? -5.979 -11.236 1.364 1.00 90.44 88 ARG A O 1
ATOM 704 N N . GLU A 1 89 ? -4.940 -9.765 0.035 1.00 91.62 89 GLU A N 1
ATOM 705 C CA . GLU A 1 89 ? -4.063 -9.267 1.077 1.00 91.62 89 GLU A CA 1
ATOM 706 C C . GLU A 1 89 ? -4.877 -8.515 2.130 1.00 91.62 89 GLU A C 1
ATOM 708 O O . GLU A 1 89 ? -5.668 -7.625 1.818 1.00 91.62 89 GLU A O 1
ATOM 713 N N . ARG A 1 90 ? -4.639 -8.856 3.394 1.00 91.25 90 ARG A N 1
ATOM 714 C CA . ARG A 1 90 ? -5.127 -8.108 4.545 1.00 91.25 90 ARG A CA 1
ATOM 715 C C . ARG A 1 90 ? -3.981 -7.830 5.491 1.00 91.25 90 ARG A C 1
ATOM 717 O O . ARG A 1 90 ? -3.000 -8.573 5.527 1.00 91.25 90 ARG A O 1
ATOM 724 N N . SER A 1 91 ? -4.149 -6.797 6.301 1.00 86.12 91 SER A N 1
ATOM 725 C CA . SER A 1 91 ? -3.299 -6.585 7.461 1.00 86.12 91 SER A CA 1
ATOM 726 C C . SER A 1 91 ? -3.222 -7.844 8.322 1.00 86.12 91 SER A C 1
ATOM 728 O O . SER A 1 91 ? -4.238 -8.517 8.537 1.00 86.12 91 SER A O 1
ATOM 730 N N . ILE A 1 92 ? -2.048 -8.124 8.887 1.00 88.56 92 ILE A N 1
ATOM 731 C CA . ILE A 1 92 ? -1.910 -9.171 9.908 1.00 88.56 92 ILE A CA 1
ATOM 732 C C . ILE A 1 92 ? -2.692 -8.842 11.185 1.00 88.56 92 ILE A C 1
ATOM 734 O O . ILE A 1 92 ? -3.018 -9.746 11.945 1.00 88.56 92 ILE A O 1
ATOM 738 N N . GLU A 1 93 ? -2.993 -7.560 11.409 1.00 86.94 93 GLU A N 1
ATOM 739 C CA . GLU A 1 93 ? -3.697 -7.058 12.595 1.00 86.94 93 GLU A CA 1
ATOM 740 C C . GLU A 1 93 ? -5.215 -7.241 12.496 1.00 86.94 93 GLU A C 1
ATOM 742 O O . GLU A 1 93 ? -5.915 -7.250 13.504 1.00 86.94 93 GLU A O 1
ATOM 747 N N . HIS A 1 94 ? -5.730 -7.417 11.281 1.00 85.69 94 HIS A N 1
ATOM 748 C CA . HIS A 1 94 ? -7.150 -7.637 11.041 1.00 85.69 94 HIS A CA 1
ATOM 749 C C . HIS A 1 94 ? -7.447 -9.138 11.070 1.00 85.69 94 HIS A C 1
ATOM 751 O O . HIS A 1 94 ? -6.668 -9.920 10.546 1.00 85.69 94 HIS A O 1
ATOM 757 N N . ALA A 1 95 ? -8.560 -9.584 11.654 1.00 83.50 95 ALA A N 1
ATOM 758 C CA . ALA A 1 95 ? -8.890 -11.018 11.689 1.00 83.50 95 ALA A CA 1
ATOM 759 C C . ALA A 1 95 ? -9.302 -11.562 10.305 1.00 83.50 95 ALA A C 1
ATOM 761 O O . ALA A 1 95 ? -8.991 -12.700 9.948 1.00 83.50 95 ALA A O 1
ATOM 762 N N . PHE A 1 96 ? -9.956 -10.725 9.502 1.00 86.25 96 PHE A N 1
ATOM 763 C CA . PHE A 1 96 ? -10.459 -11.045 8.169 1.00 86.25 96 PHE A CA 1
ATOM 764 C C . PHE A 1 96 ? -10.490 -9.804 7.271 1.00 86.25 96 PHE A C 1
ATOM 766 O O . PHE A 1 96 ? -10.172 -8.700 7.716 1.00 86.25 96 PHE A O 1
ATOM 773 N N . LEU A 1 97 ? -10.876 -9.986 6.008 1.00 89.38 97 LEU A N 1
ATOM 774 C CA . LEU A 1 97 ? -11.170 -8.891 5.085 1.00 89.38 97 LEU A CA 1
ATOM 775 C C . LEU A 1 97 ? -12.456 -8.173 5.483 1.00 89.38 97 LEU A C 1
ATOM 777 O O . LEU A 1 97 ? -13.417 -8.794 5.937 1.00 89.38 97 LEU A O 1
ATOM 781 N N . THR A 1 98 ? -12.488 -6.864 5.264 1.00 88.81 98 THR A N 1
ATOM 782 C CA . THR A 1 98 ? -13.713 -6.086 5.430 1.00 88.81 98 THR A CA 1
ATOM 783 C C . THR A 1 98 ? -14.830 -6.655 4.547 1.00 88.81 98 THR A C 1
ATOM 785 O O . THR A 1 98 ? -14.537 -7.156 3.463 1.00 88.81 98 THR A O 1
ATOM 788 N N . PRO A 1 99 ? -16.109 -6.562 4.957 1.00 88.44 99 PRO A N 1
ATOM 789 C CA . PRO A 1 99 ? -17.229 -7.134 4.200 1.00 88.44 99 PRO A CA 1
ATOM 790 C C . PRO A 1 99 ? -17.293 -6.692 2.735 1.00 88.44 99 PRO A C 1
ATOM 792 O O . PRO A 1 99 ? -17.699 -7.466 1.875 1.00 88.44 99 PRO A O 1
ATOM 795 N N . VAL A 1 100 ? -16.826 -5.474 2.451 1.00 90.50 100 VAL A N 1
ATOM 796 C CA . VAL A 1 100 ? -16.590 -4.961 1.100 1.00 90.50 100 VAL A CA 1
ATOM 797 C C . VAL A 1 100 ? -15.112 -4.597 0.967 1.00 90.50 100 VAL A C 1
ATOM 799 O O . VAL A 1 100 ? -14.551 -3.920 1.833 1.00 90.50 100 VAL A O 1
ATOM 802 N N . PHE A 1 101 ? -14.477 -5.042 -0.116 1.00 91.50 101 PHE A N 1
ATOM 803 C CA . PHE A 1 101 ? -13.071 -4.784 -0.442 1.00 91.50 101 PHE A CA 1
ATOM 804 C C . PHE A 1 101 ? -12.871 -4.548 -1.950 1.00 91.50 101 PHE A C 1
ATOM 806 O O . PHE A 1 101 ? -13.671 -4.962 -2.788 1.00 91.50 101 PHE A O 1
ATOM 813 N N . GLY A 1 102 ? -11.788 -3.866 -2.323 1.00 90.12 102 GLY A N 1
ATOM 814 C CA . GLY A 1 102 ? -11.498 -3.559 -3.726 1.00 90.12 102 GLY A CA 1
ATOM 815 C C . GLY A 1 102 ? -11.044 -4.786 -4.523 1.00 90.12 102 GLY A C 1
ATOM 816 O O . GLY A 1 102 ? -10.129 -5.496 -4.105 1.00 90.12 102 GLY A O 1
ATOM 817 N N . THR A 1 103 ? -11.636 -5.015 -5.701 1.00 90.94 103 THR A N 1
ATOM 818 C CA . THR A 1 103 ? -11.306 -6.162 -6.570 1.00 90.94 103 THR A CA 1
ATOM 819 C C . THR A 1 103 ? -10.636 -5.793 -7.901 1.00 90.94 103 THR A C 1
ATOM 821 O O . THR A 1 103 ? -10.051 -6.667 -8.539 1.00 90.94 103 THR A O 1
ATOM 824 N N . THR A 1 104 ? -10.634 -4.514 -8.287 1.00 89.06 104 THR A N 1
ATOM 825 C CA . THR A 1 104 ? -10.230 -4.025 -9.623 1.00 89.06 104 THR A CA 1
ATOM 826 C C . THR A 1 104 ? -8.769 -4.285 -9.992 1.00 89.06 104 THR A C 1
ATOM 828 O O . THR A 1 104 ? -8.462 -4.527 -11.156 1.00 89.06 104 THR A O 1
ATOM 831 N N . CYS A 1 105 ? -7.862 -4.259 -9.015 1.00 88.19 105 CYS A N 1
ATOM 832 C CA . CYS A 1 105 ? -6.427 -4.433 -9.247 1.00 88.19 105 CYS A CA 1
ATOM 833 C C . CYS A 1 105 ? -5.931 -5.671 -8.484 1.00 88.19 105 CYS A C 1
ATOM 835 O O . CYS A 1 105 ? -5.533 -5.559 -7.319 1.00 88.19 105 CYS A O 1
ATOM 837 N N . PRO A 1 106 ? -6.034 -6.884 -9.058 1.00 90.19 106 PRO A N 1
ATOM 838 C CA . PRO A 1 106 ? -5.436 -8.065 -8.452 1.00 90.19 106 PRO A CA 1
ATOM 839 C C . PRO A 1 106 ? -3.898 -7.978 -8.523 1.00 90.19 106 PRO A C 1
ATOM 841 O O . PRO A 1 106 ? -3.352 -7.593 -9.561 1.00 90.19 106 PRO A O 1
ATOM 844 N N . PRO A 1 107 ? -3.176 -8.336 -7.448 1.00 91.06 107 PRO A N 1
ATOM 845 C CA . PRO A 1 107 ? -1.721 -8.346 -7.460 1.00 91.06 107 PRO A CA 1
ATOM 846 C C . PRO A 1 107 ? -1.185 -9.401 -8.425 1.00 91.06 107 PRO A C 1
ATOM 848 O O . PRO A 1 107 ? -1.480 -10.592 -8.318 1.00 91.06 107 PRO A O 1
ATOM 851 N N . LYS A 1 108 ? -0.327 -8.954 -9.337 1.00 92.19 108 LYS A N 1
ATOM 852 C CA . LYS A 1 108 ? 0.240 -9.735 -10.441 1.00 92.19 108 LYS A CA 1
ATOM 853 C C . LYS A 1 108 ? 1.761 -9.599 -10.469 1.00 92.19 108 LYS A C 1
ATOM 855 O O . LYS A 1 108 ? 2.305 -8.699 -9.841 1.00 92.19 108 LYS A O 1
ATOM 860 N N . GLY A 1 109 ? 2.430 -10.495 -11.190 1.00 94.38 109 GLY A N 1
ATOM 861 C CA . GLY A 1 109 ? 3.881 -10.427 -11.378 1.00 94.38 109 GLY A CA 1
ATOM 862 C C . GLY A 1 109 ? 4.688 -10.489 -10.075 1.00 94.38 109 GLY A C 1
ATOM 863 O O . GLY A 1 109 ? 4.207 -10.943 -9.027 1.00 94.38 109 GLY A O 1
ATOM 864 N N . LEU A 1 110 ? 5.931 -10.027 -10.157 1.00 96.00 110 LEU A N 1
ATOM 865 C CA . LEU A 1 110 ? 6.854 -9.861 -9.042 1.00 96.00 110 LEU A CA 1
ATOM 866 C C . LEU A 1 110 ? 6.370 -8.767 -8.089 1.00 96.00 110 LEU A C 1
ATOM 868 O O . LEU A 1 110 ? 6.463 -8.941 -6.873 1.00 96.00 110 LEU A O 1
ATOM 872 N N . SER A 1 111 ? 5.793 -7.680 -8.605 1.00 96.38 111 SER A N 1
ATOM 873 C CA . SER A 1 111 ? 5.248 -6.614 -7.760 1.00 96.38 111 SER A CA 1
ATOM 874 C C . SER A 1 111 ? 4.156 -7.133 -6.814 1.00 96.38 111 SER A C 1
ATOM 876 O O . SER A 1 111 ? 4.142 -6.807 -5.626 1.00 96.38 111 SER A O 1
ATOM 878 N N . GLY A 1 112 ? 3.290 -8.032 -7.284 1.00 95.62 112 GLY A N 1
ATOM 879 C CA . GLY A 1 112 ? 2.305 -8.733 -6.461 1.00 95.62 112 GLY A CA 1
ATOM 880 C C . GLY A 1 112 ? 2.930 -9.643 -5.398 1.00 95.62 112 GLY A C 1
ATOM 881 O O . GLY A 1 112 ? 2.430 -9.702 -4.277 1.00 95.62 112 GLY A O 1
ATOM 882 N N . VAL A 1 113 ? 4.045 -10.318 -5.702 1.00 96.69 113 VAL A N 1
ATOM 883 C CA . VAL A 1 113 ? 4.789 -11.119 -4.707 1.00 96.69 113 VAL A CA 1
ATOM 884 C C . VAL A 1 113 ? 5.328 -10.231 -3.586 1.00 96.69 113 VAL A C 1
ATOM 886 O O . VAL A 1 113 ? 5.202 -10.589 -2.413 1.00 96.69 113 VAL A O 1
ATOM 889 N N . VAL A 1 114 ? 5.875 -9.060 -3.924 1.00 97.31 114 VAL A N 1
ATOM 890 C CA . VAL A 1 114 ? 6.379 -8.096 -2.934 1.00 97.31 114 VAL A CA 1
ATOM 891 C C . VAL A 1 114 ? 5.239 -7.570 -2.054 1.00 97.31 114 VAL A C 1
ATOM 893 O O . VAL A 1 114 ? 5.389 -7.545 -0.831 1.00 97.31 114 VAL A O 1
ATOM 896 N N . ARG A 1 115 ? 4.073 -7.238 -2.632 1.00 96.25 115 ARG A N 1
ATOM 897 C CA . ARG A 1 115 ? 2.884 -6.822 -1.856 1.00 96.25 115 ARG A CA 1
ATOM 898 C C . ARG A 1 115 ? 2.420 -7.920 -0.900 1.00 96.25 115 ARG A C 1
ATOM 900 O O . ARG A 1 115 ? 2.255 -7.659 0.289 1.00 96.25 115 ARG A O 1
ATOM 907 N N . ARG A 1 116 ? 2.316 -9.168 -1.371 1.00 95.19 116 ARG A N 1
ATOM 908 C CA . ARG A 1 116 ? 1.988 -10.320 -0.511 1.00 95.19 116 ARG A CA 1
ATOM 909 C C . ARG A 1 116 ? 2.978 -10.488 0.638 1.00 95.19 116 ARG A C 1
ATOM 911 O O . ARG A 1 116 ? 2.570 -10.780 1.758 1.00 95.19 116 ARG A O 1
ATOM 918 N N . LEU A 1 117 ? 4.272 -10.291 0.390 1.00 95.75 117 LEU A N 1
ATOM 919 C CA . LEU A 1 117 ? 5.289 -10.356 1.439 1.00 95.75 117 LEU A CA 1
ATOM 920 C C . LEU A 1 117 ? 5.101 -9.251 2.488 1.00 95.75 117 LEU A C 1
ATOM 922 O O . LEU A 1 117 ? 5.198 -9.544 3.682 1.00 95.75 117 LEU A O 1
ATOM 926 N N . ALA A 1 118 ? 4.813 -8.018 2.059 1.00 96.44 118 ALA A N 1
ATOM 927 C CA . ALA A 1 118 ? 4.571 -6.888 2.955 1.00 96.44 118 ALA A CA 1
ATOM 928 C C . ALA A 1 118 ? 3.423 -7.189 3.929 1.00 96.44 118 ALA A C 1
ATOM 930 O O . ALA A 1 118 ? 3.620 -7.125 5.144 1.00 96.44 118 ALA A O 1
ATOM 931 N N . TYR A 1 119 ? 2.277 -7.625 3.396 1.00 95.12 119 TYR A N 1
ATOM 932 C CA . TYR A 1 119 ? 1.092 -7.968 4.186 1.00 95.12 119 TYR A CA 1
ATOM 933 C C . TYR A 1 119 ? 1.240 -9.250 5.004 1.00 95.12 119 TYR A C 1
ATOM 935 O O . TYR A 1 119 ? 0.628 -9.357 6.055 1.00 95.12 119 TYR A O 1
ATOM 943 N N . ARG A 1 120 ? 2.059 -10.221 4.581 1.00 94.31 120 ARG A N 1
ATOM 944 C CA . ARG A 1 120 ? 2.244 -11.470 5.340 1.00 94.31 120 ARG A CA 1
ATOM 945 C C . ARG A 1 120 ? 3.227 -11.327 6.500 1.00 94.31 120 ARG A C 1
ATOM 947 O O . ARG A 1 120 ? 3.097 -12.029 7.499 1.00 94.31 120 ARG A O 1
ATOM 954 N N . ARG A 1 121 ? 4.275 -10.508 6.347 1.00 95.38 121 ARG A N 1
ATOM 955 C CA . ARG A 1 121 ? 5.442 -10.544 7.249 1.00 95.38 121 ARG A CA 1
ATOM 956 C C . ARG A 1 121 ? 5.529 -9.373 8.220 1.00 95.38 121 ARG A C 1
ATOM 958 O O . ARG A 1 121 ? 6.148 -9.541 9.280 1.00 95.38 121 ARG A O 1
ATOM 965 N N . TYR A 1 122 ? 4.971 -8.219 7.866 1.00 95.94 122 TYR A N 1
ATOM 966 C CA . TYR A 1 122 ? 5.164 -6.972 8.601 1.00 95.94 122 TYR A CA 1
ATOM 967 C C . TYR A 1 122 ? 3.824 -6.315 8.942 1.00 95.94 122 TYR A C 1
ATOM 969 O O . TYR A 1 122 ? 2.970 -6.159 8.077 1.00 95.94 122 TYR A O 1
ATOM 977 N N . SER A 1 123 ? 3.684 -5.904 10.206 1.00 94.62 123 SER A N 1
ATOM 978 C CA . SER A 1 123 ? 2.591 -5.038 10.671 1.00 94.62 123 SER A CA 1
ATOM 979 C C . SER A 1 123 ? 2.698 -3.654 10.025 1.00 94.62 123 SER A C 1
ATOM 981 O O . SER A 1 123 ? 3.804 -3.194 9.718 1.00 94.62 123 SER A O 1
ATOM 983 N N . GLU A 1 124 ? 1.558 -2.987 9.861 1.00 94.25 124 GLU A N 1
ATOM 984 C CA . GLU A 1 124 ? 1.458 -1.633 9.304 1.00 94.25 124 GLU A CA 1
ATOM 985 C C . GLU A 1 124 ? 2.165 -0.588 10.178 1.00 94.25 124 GLU A C 1
ATOM 987 O O . GLU A 1 124 ? 2.603 0.447 9.680 1.00 94.25 124 GLU A O 1
ATOM 992 N N . ALA A 1 125 ? 2.389 -0.881 11.462 1.00 94.38 125 ALA A N 1
ATOM 993 C CA . ALA A 1 125 ? 3.191 -0.038 12.347 1.00 94.38 125 ALA A CA 1
ATOM 994 C C . ALA A 1 125 ? 4.698 -0.078 12.023 1.00 94.38 125 ALA A C 1
ATOM 996 O O . ALA A 1 125 ? 5.472 0.741 12.523 1.00 94.38 125 ALA A O 1
ATOM 997 N N . ARG A 1 126 ? 5.163 -1.032 11.203 1.00 96.06 126 ARG A N 1
ATOM 998 C CA . ARG A 1 126 ? 6.582 -1.161 10.843 1.00 96.06 126 ARG A CA 1
ATOM 999 C C . ARG A 1 126 ? 6.875 -0.458 9.525 1.00 96.06 126 ARG A C 1
ATOM 1001 O O . ARG A 1 126 ? 6.306 -0.799 8.495 1.00 96.06 126 ARG A O 1
ATOM 1008 N N . ALA A 1 127 ? 7.904 0.392 9.517 1.00 97.56 127 ALA A N 1
ATOM 1009 C CA . ALA A 1 127 ? 8.388 1.058 8.301 1.00 97.56 127 ALA A CA 1
ATOM 1010 C C . ALA A 1 127 ? 8.673 0.085 7.138 1.00 97.56 127 ALA A C 1
ATOM 1012 O O . ALA A 1 127 ? 8.420 0.409 5.983 1.00 97.56 127 ALA A O 1
ATOM 1013 N N . ALA A 1 128 ? 9.140 -1.134 7.436 1.00 96.69 128 ALA A N 1
ATOM 1014 C CA . ALA A 1 128 ? 9.389 -2.169 6.433 1.00 96.69 128 ALA A CA 1
ATOM 1015 C C . ALA A 1 128 ? 8.150 -2.519 5.585 1.00 96.69 128 ALA A C 1
ATOM 1017 O O . ALA A 1 128 ? 8.305 -2.785 4.397 1.00 96.69 128 ALA A O 1
ATOM 1018 N N . HIS A 1 129 ? 6.942 -2.490 6.163 1.00 97.19 129 HIS A N 1
ATOM 1019 C CA . HIS A 1 129 ? 5.697 -2.738 5.430 1.00 97.19 129 HIS A CA 1
ATOM 1020 C C . HIS A 1 129 ? 5.537 -1.721 4.292 1.00 97.19 129 HIS A C 1
ATOM 1022 O O . HIS A 1 129 ? 5.447 -2.084 3.121 1.00 97.19 129 HIS A O 1
ATOM 1028 N N . TRP A 1 130 ? 5.620 -0.438 4.633 1.00 97.38 130 TRP A N 1
ATOM 1029 C CA . TRP A 1 130 ? 5.470 0.670 3.693 1.00 97.38 130 TRP A CA 1
ATOM 1030 C C . TRP A 1 130 ? 6.598 0.736 2.666 1.00 97.38 130 TRP A C 1
ATOM 1032 O O . TRP A 1 130 ? 6.340 0.946 1.484 1.00 97.38 130 TRP A O 1
ATOM 1042 N N . LEU A 1 131 ? 7.844 0.498 3.086 1.00 96.81 131 LEU A N 1
ATOM 1043 C CA . LEU A 1 131 ? 8.985 0.476 2.168 1.00 96.81 131 LEU A CA 1
ATOM 1044 C C . LEU A 1 131 ? 8.855 -0.637 1.120 1.00 96.81 131 LEU A C 1
ATOM 1046 O O . LEU A 1 131 ? 9.209 -0.425 -0.039 1.00 96.81 131 LEU A O 1
ATOM 1050 N N . LEU A 1 132 ? 8.312 -1.800 1.494 1.00 96.69 132 LEU A N 1
ATOM 1051 C CA . LEU A 1 132 ? 8.035 -2.877 0.544 1.00 96.69 132 LEU A CA 1
ATOM 1052 C C . LEU A 1 132 ? 6.896 -2.530 -0.417 1.00 96.69 132 LEU A C 1
ATOM 1054 O O . LEU A 1 132 ? 6.996 -2.872 -1.591 1.00 96.69 132 LEU A O 1
ATOM 1058 N N . LEU A 1 133 ? 5.846 -1.841 0.036 1.00 95.81 133 LEU A N 1
ATOM 1059 C CA . LEU A 1 133 ? 4.776 -1.383 -0.858 1.00 95.81 133 LEU A CA 1
ATOM 1060 C C . LEU A 1 133 ? 5.294 -0.364 -1.880 1.00 95.81 133 LEU A C 1
ATOM 1062 O O . LEU A 1 133 ? 5.057 -0.530 -3.074 1.00 95.81 133 LEU A O 1
ATOM 1066 N N . VAL A 1 134 ? 6.103 0.608 -1.446 1.00 95.19 134 VAL A N 1
ATOM 1067 C CA . VAL A 1 134 ? 6.762 1.559 -2.358 1.00 95.19 134 VAL A CA 1
ATOM 1068 C C . VAL A 1 134 ? 7.670 0.830 -3.347 1.00 95.19 134 VAL A C 1
ATOM 1070 O O . VAL A 1 134 ? 7.665 1.143 -4.537 1.00 95.19 134 VAL A O 1
ATOM 1073 N N . LEU A 1 135 ? 8.440 -0.162 -2.887 1.00 93.94 135 LEU A N 1
ATOM 1074 C CA . LEU A 1 135 ? 9.250 -0.997 -3.773 1.00 93.94 135 LEU A CA 1
ATOM 1075 C C . LEU A 1 135 ? 8.374 -1.748 -4.784 1.00 93.94 135 LEU A C 1
ATOM 1077 O O . LEU A 1 135 ? 8.714 -1.787 -5.963 1.00 93.94 135 LEU A O 1
ATOM 1081 N N . ALA A 1 136 ? 7.249 -2.315 -4.350 1.00 95.75 136 ALA A N 1
ATOM 1082 C CA . ALA A 1 136 ? 6.327 -3.021 -5.228 1.00 95.75 136 ALA A CA 1
ATOM 1083 C C . ALA A 1 136 ? 5.754 -2.111 -6.320 1.00 95.75 136 ALA A C 1
ATOM 1085 O O . ALA A 1 136 ? 5.663 -2.545 -7.464 1.00 95.75 136 ALA A O 1
ATOM 1086 N N . ASP A 1 137 ? 5.433 -0.855 -6.003 1.00 93.88 137 ASP A N 1
ATOM 1087 C CA . ASP A 1 137 ? 4.979 0.126 -6.997 1.00 93.88 137 ASP A CA 1
ATOM 1088 C C . ASP A 1 137 ? 6.066 0.421 -8.039 1.00 93.88 137 ASP A C 1
ATOM 1090 O O . ASP A 1 137 ? 5.781 0.555 -9.228 1.00 93.88 137 ASP A O 1
ATOM 1094 N N . ARG A 1 138 ? 7.338 0.459 -7.621 1.00 89.75 138 ARG A N 1
ATOM 1095 C CA . ARG A 1 138 ? 8.468 0.622 -8.551 1.00 89.75 138 ARG A CA 1
ATOM 1096 C C . ARG A 1 138 ? 8.663 -0.601 -9.435 1.00 89.75 138 ARG A C 1
ATOM 1098 O O . ARG A 1 138 ? 8.906 -0.441 -10.628 1.00 89.75 138 ARG A O 1
ATOM 1105 N N . VAL A 1 139 ? 8.544 -1.799 -8.868 1.00 90.56 139 VAL A N 1
ATOM 1106 C CA . VAL A 1 139 ? 8.608 -3.047 -9.635 1.00 90.56 139 VAL A CA 1
ATOM 1107 C C . VAL A 1 139 ? 7.466 -3.102 -10.648 1.00 90.56 139 VAL A C 1
ATOM 1109 O O . VAL A 1 139 ? 7.733 -3.375 -11.810 1.00 90.56 139 VAL A O 1
ATOM 1112 N N . ASP A 1 140 ? 6.235 -2.770 -10.253 1.00 92.62 140 ASP A N 1
ATOM 1113 C CA . ASP A 1 140 ? 5.060 -2.794 -11.139 1.00 92.62 140 ASP A CA 1
ATOM 1114 C C . ASP A 1 140 ? 5.220 -1.833 -12.326 1.00 92.62 140 ASP A C 1
ATOM 1116 O O . ASP A 1 140 ? 4.944 -2.197 -13.468 1.00 92.62 140 ASP A O 1
ATOM 1120 N N . ALA A 1 141 ? 5.757 -0.631 -12.084 1.00 88.00 141 ALA A N 1
ATOM 1121 C CA . ALA A 1 141 ? 6.074 0.315 -13.152 1.00 88.00 141 ALA A CA 1
ATOM 1122 C C . ALA A 1 141 ? 7.101 -0.258 -14.146 1.00 88.00 141 ALA A C 1
ATOM 1124 O O . ALA A 1 141 ? 6.896 -0.195 -15.357 1.00 88.00 141 ALA A O 1
ATOM 1125 N N . VAL A 1 142 ? 8.187 -0.867 -13.653 1.00 84.88 142 VAL A N 1
ATOM 1126 C CA . VAL A 1 142 ? 9.205 -1.501 -14.511 1.00 84.88 142 VAL A CA 1
ATOM 1127 C C . VAL A 1 142 ? 8.624 -2.688 -15.282 1.00 84.88 142 VAL A C 1
ATOM 1129 O O . VAL A 1 142 ? 8.879 -2.811 -16.478 1.00 84.88 142 VAL A O 1
ATOM 1132 N N . GLU A 1 143 ? 7.818 -3.537 -14.639 1.00 87.88 143 GLU A N 1
ATOM 1133 C CA . GLU A 1 143 ? 7.115 -4.650 -15.290 1.00 87.88 143 GLU A CA 1
ATOM 1134 C C . GLU A 1 143 ? 6.237 -4.151 -16.442 1.00 87.88 143 GLU A C 1
ATOM 1136 O O . GLU A 1 143 ? 6.268 -4.717 -17.536 1.00 87.88 143 GLU A O 1
ATOM 1141 N N . HIS A 1 144 ? 5.499 -3.062 -16.220 1.00 87.12 144 HIS A N 1
ATOM 1142 C CA . HIS A 1 144 ? 4.660 -2.445 -17.239 1.00 87.12 144 HIS A CA 1
ATOM 1143 C C . HIS A 1 144 ? 5.461 -1.856 -18.401 1.00 87.12 144 HIS A C 1
ATOM 1145 O O . HIS A 1 144 ? 5.103 -2.095 -19.555 1.00 87.12 144 HIS A O 1
ATOM 1151 N N . HIS A 1 145 ? 6.566 -1.163 -18.128 1.00 80.00 145 HIS A N 1
ATOM 1152 C CA . HIS A 1 145 ? 7.437 -0.643 -19.183 1.00 80.00 145 HIS A CA 1
ATOM 1153 C C . HIS A 1 145 ? 8.067 -1.766 -20.010 1.00 80.00 145 HIS A C 1
ATOM 1155 O O . HIS A 1 145 ? 8.072 -1.698 -21.238 1.00 80.00 145 HIS A O 1
ATOM 1161 N N . LEU A 1 146 ? 8.545 -2.837 -19.368 1.00 82.81 146 LEU A N 1
ATOM 1162 C CA . LEU A 1 146 ? 9.084 -4.002 -20.075 1.00 82.81 146 LEU A CA 1
ATOM 1163 C C . LEU A 1 146 ? 8.013 -4.696 -20.922 1.00 82.81 146 LEU A C 1
ATOM 1165 O O . LEU A 1 146 ? 8.278 -5.054 -22.069 1.00 82.81 146 LEU A O 1
ATOM 1169 N N . ALA A 1 147 ? 6.796 -4.850 -20.393 1.00 84.44 147 ALA A N 1
ATOM 1170 C CA . ALA A 1 147 ? 5.676 -5.396 -21.150 1.00 84.44 147 ALA A CA 1
ATOM 1171 C C . ALA A 1 147 ? 5.337 -4.518 -22.367 1.00 84.44 147 ALA A C 1
ATOM 1173 O O . ALA A 1 147 ? 5.073 -5.054 -23.444 1.00 84.44 147 ALA A O 1
ATOM 1174 N N . SER A 1 148 ? 5.407 -3.189 -22.221 1.00 81.38 148 SER A N 1
ATOM 1175 C CA . SER A 1 148 ? 5.151 -2.219 -23.293 1.00 81.38 148 SER A CA 1
ATOM 1176 C C . SER A 1 148 ? 6.082 -2.413 -24.498 1.00 81.38 148 SER A C 1
ATOM 1178 O O . SER A 1 148 ? 5.621 -2.333 -25.638 1.00 81.38 148 SER A O 1
ATOM 1180 N N . LEU A 1 149 ? 7.346 -2.808 -24.280 1.00 80.56 149 LEU A N 1
ATOM 1181 C CA . LEU A 1 149 ? 8.318 -3.083 -25.356 1.00 80.56 149 LEU A CA 1
ATOM 1182 C C . LEU A 1 149 ? 7.900 -4.219 -26.301 1.00 80.56 149 LEU A C 1
ATOM 1184 O O . LEU A 1 149 ? 8.342 -4.260 -27.447 1.00 80.56 149 LEU A O 1
ATOM 1188 N N . VAL A 1 150 ? 7.059 -5.142 -25.831 1.00 82.88 150 VAL A N 1
ATOM 1189 C CA . VAL A 1 150 ? 6.559 -6.281 -26.620 1.00 82.88 150 VAL A CA 1
ATOM 1190 C C . VAL A 1 150 ? 5.207 -5.955 -27.275 1.00 82.88 150 VAL A C 1
ATOM 1192 O O . VAL A 1 150 ? 4.691 -6.721 -28.091 1.00 82.88 150 VAL A O 1
ATOM 1195 N N . THR A 1 151 ? 4.615 -4.800 -26.961 1.00 81.00 151 THR A N 1
ATOM 1196 C CA . THR A 1 151 ? 3.362 -4.352 -27.576 1.00 81.00 151 THR A CA 1
ATOM 1197 C C . THR A 1 151 ? 3.600 -3.591 -28.882 1.00 81.00 151 THR A C 1
ATOM 1199 O O . THR A 1 151 ? 4.690 -3.111 -29.177 1.00 81.00 151 THR A O 1
ATOM 1202 N N . ARG A 1 152 ? 2.540 -3.428 -29.686 1.00 78.00 152 ARG A N 1
ATOM 1203 C CA . ARG A 1 152 ? 2.590 -2.651 -30.942 1.00 78.00 152 ARG A CA 1
ATOM 1204 C C . ARG A 1 152 ? 2.762 -1.139 -30.731 1.00 78.00 152 ARG A C 1
ATOM 1206 O O . ARG A 1 152 ? 2.914 -0.418 -31.714 1.00 78.00 152 ARG A O 1
ATOM 1213 N N . ARG A 1 153 ? 2.654 -0.650 -29.492 1.00 75.12 153 ARG A N 1
ATOM 1214 C CA . ARG A 1 153 ? 2.754 0.770 -29.131 1.00 75.12 153 ARG A CA 1
ATOM 1215 C C . ARG A 1 153 ? 3.604 0.906 -27.864 1.00 75.12 153 ARG A C 1
ATOM 1217 O O . ARG A 1 153 ? 3.028 1.044 -26.791 1.00 75.12 153 ARG A O 1
ATOM 1224 N N . PRO A 1 154 ? 4.936 0.819 -27.988 1.00 75.69 154 PRO A N 1
ATOM 1225 C CA . PRO A 1 154 ? 5.820 1.016 -26.851 1.00 75.69 154 PRO A CA 1
ATOM 1226 C C . PRO A 1 154 ? 5.694 2.443 -26.304 1.00 75.69 154 PRO A C 1
ATOM 1228 O O . PRO A 1 154 ? 5.517 3.389 -27.077 1.00 75.69 154 PRO A O 1
ATOM 1231 N N . ASP A 1 155 ? 5.818 2.576 -24.985 1.00 70.44 155 ASP A N 1
ATOM 1232 C CA . ASP A 1 155 ? 5.808 3.859 -24.276 1.00 70.44 155 ASP A CA 1
ATOM 1233 C C . ASP A 1 155 ? 6.917 4.768 -24.820 1.00 70.44 155 ASP A C 1
ATOM 1235 O O . ASP A 1 155 ? 8.043 4.320 -25.086 1.00 70.44 155 ASP A O 1
ATOM 1239 N N . GLN A 1 156 ? 6.623 6.059 -24.974 1.00 69.69 156 GLN A N 1
ATOM 1240 C CA . GLN A 1 156 ? 7.561 7.026 -25.534 1.00 69.69 156 GLN A CA 1
ATOM 1241 C C . GLN A 1 156 ? 8.011 8.032 -24.459 1.00 69.69 156 GLN A C 1
ATOM 1243 O O . GLN A 1 156 ? 7.408 9.096 -24.282 1.00 69.69 156 GLN A O 1
ATOM 1248 N N . PRO A 1 157 ? 9.118 7.755 -23.741 1.00 66.69 157 PRO A N 1
ATOM 1249 C CA . PRO A 1 157 ? 9.457 8.462 -22.507 1.00 66.69 157 PRO A CA 1
ATOM 1250 C C . PRO A 1 157 ? 9.733 9.954 -22.712 1.00 66.69 157 PRO A C 1
ATOM 1252 O O . PRO A 1 157 ? 9.522 10.739 -21.800 1.00 66.69 157 PRO A O 1
ATOM 1255 N N . VAL A 1 158 ? 10.175 10.393 -23.892 1.00 66.19 158 VAL A N 1
ATOM 1256 C CA . VAL A 1 158 ? 10.507 11.809 -24.154 1.00 66.19 158 VAL A CA 1
ATOM 1257 C C . VAL A 1 158 ? 9.257 12.688 -24.275 1.00 66.19 158 VAL A C 1
ATOM 1259 O O . VAL A 1 158 ? 9.241 13.831 -23.812 1.00 66.19 158 VAL A O 1
ATOM 1262 N N . THR A 1 159 ? 8.208 12.166 -24.902 1.00 63.56 159 THR A N 1
ATOM 1263 C CA . THR A 1 159 ? 6.944 12.865 -25.167 1.00 63.56 159 THR A CA 1
ATOM 1264 C C . THR A 1 159 ? 5.968 12.723 -24.002 1.00 63.56 159 THR A C 1
ATOM 1266 O O . THR A 1 159 ? 5.254 13.677 -23.698 1.00 63.56 159 THR A O 1
ATOM 1269 N N . GLU A 1 160 ? 5.994 11.593 -23.296 1.00 70.75 160 GLU A N 1
ATOM 1270 C CA . GLU A 1 160 ? 5.050 11.272 -22.215 1.00 70.75 160 GLU A CA 1
ATOM 1271 C C . GLU A 1 160 ? 5.474 11.807 -20.835 1.00 70.75 160 GLU A C 1
ATOM 1273 O O . GLU A 1 160 ? 4.623 12.049 -19.984 1.00 70.75 160 GLU A O 1
ATOM 1278 N N . THR A 1 161 ? 6.764 12.089 -20.605 1.00 71.81 161 THR A N 1
ATOM 1279 C CA . THR A 1 161 ? 7.257 12.648 -19.322 1.00 71.81 161 THR A CA 1
ATOM 1280 C C . THR A 1 161 ? 7.147 14.173 -19.216 1.00 71.81 161 THR A C 1
ATOM 1282 O O . THR A 1 161 ? 7.479 14.753 -18.182 1.00 71.81 161 THR A O 1
ATOM 1285 N N . GLY A 1 162 ? 6.721 14.860 -20.282 1.00 71.50 162 GLY A N 1
ATOM 1286 C CA . GLY A 1 162 ? 6.590 16.322 -20.293 1.00 71.50 162 GLY A CA 1
ATOM 1287 C C . GLY A 1 162 ? 7.921 17.087 -20.314 1.00 71.50 162 GLY A C 1
ATOM 1288 O O . GLY A 1 162 ? 7.914 18.319 -20.258 1.00 71.50 162 GLY A O 1
ATOM 1289 N N . VAL A 1 163 ? 9.058 16.399 -20.467 1.00 79.12 163 VAL A N 1
ATOM 1290 C CA . VAL A 1 163 ? 10.403 17.002 -20.549 1.00 79.12 163 VAL A CA 1
ATOM 1291 C C . VAL A 1 163 ? 10.473 18.075 -21.640 1.00 79.12 163 VAL A C 1
ATOM 1293 O O . VAL A 1 163 ? 11.003 19.163 -21.421 1.00 79.12 163 VAL A O 1
ATOM 1296 N N . VAL A 1 164 ? 9.856 17.831 -22.798 1.00 80.00 164 VAL A N 1
ATOM 1297 C CA . VAL A 1 164 ? 9.791 18.813 -23.896 1.00 80.00 164 VAL A CA 1
ATOM 1298 C C . VAL A 1 164 ? 9.070 20.099 -23.471 1.00 80.00 164 VAL A C 1
ATOM 1300 O O . VAL A 1 164 ? 9.478 21.203 -23.841 1.00 80.00 164 VAL A O 1
ATOM 1303 N N . VAL A 1 165 ? 8.006 19.981 -22.674 1.00 79.81 165 VAL A N 1
ATOM 1304 C CA . VAL A 1 165 ? 7.241 21.130 -22.171 1.00 79.81 165 VAL A CA 1
ATOM 1305 C C . VAL A 1 165 ? 8.045 21.895 -21.124 1.00 79.81 165 VAL A C 1
ATOM 1307 O O . VAL A 1 165 ? 8.035 23.127 -21.149 1.00 79.81 165 VAL A O 1
ATOM 1310 N N . GLU A 1 166 ? 8.786 21.191 -20.269 1.00 80.12 166 GLU A N 1
ATOM 1311 C CA . GLU A 1 166 ? 9.653 21.784 -19.246 1.00 80.12 166 GLU A CA 1
ATOM 1312 C C . GLU A 1 166 ? 10.679 22.750 -19.863 1.00 80.12 166 GLU A C 1
ATOM 1314 O O . GLU A 1 166 ? 10.844 23.880 -19.387 1.00 80.12 166 GLU A O 1
ATOM 1319 N N . PHE A 1 167 ? 11.295 22.359 -20.984 1.00 81.38 167 PHE A N 1
ATOM 1320 C CA . PHE A 1 167 ? 12.210 23.218 -21.738 1.00 81.38 167 PHE A CA 1
ATOM 1321 C C . PHE A 1 167 ? 11.478 24.312 -22.528 1.00 81.38 167 PHE A C 1
ATOM 1323 O O . PHE A 1 167 ? 11.857 25.484 -22.469 1.00 81.38 167 PHE A O 1
ATOM 1330 N N . ARG A 1 168 ? 10.399 23.969 -23.246 1.00 82.50 168 ARG A N 1
ATOM 1331 C CA . ARG A 1 168 ? 9.718 24.899 -24.168 1.00 82.50 168 ARG A CA 1
ATOM 1332 C C . ARG A 1 168 ? 8.921 25.995 -23.456 1.00 82.50 168 ARG A C 1
ATOM 1334 O O . ARG A 1 168 ? 8.812 27.104 -23.976 1.00 82.50 168 ARG A O 1
ATOM 1341 N N . ARG A 1 169 ? 8.361 25.714 -22.276 1.00 83.62 169 ARG A N 1
ATOM 1342 C CA . ARG A 1 169 ? 7.510 26.645 -21.507 1.00 83.62 169 ARG A CA 1
ATOM 1343 C C . ARG A 1 169 ? 8.207 27.244 -20.284 1.00 83.62 169 ARG A C 1
ATOM 1345 O O . ARG A 1 169 ? 7.538 27.669 -19.349 1.00 83.62 169 ARG A O 1
ATOM 1352 N N . ARG A 1 170 ? 9.546 27.333 -20.300 1.00 80.81 170 ARG A N 1
ATOM 1353 C CA . ARG A 1 170 ? 10.357 27.951 -19.227 1.00 80.81 170 ARG A CA 1
ATOM 1354 C C . ARG A 1 170 ? 10.097 27.334 -17.838 1.00 80.81 170 ARG A C 1
ATOM 1356 O O . ARG A 1 170 ? 10.215 28.034 -16.830 1.00 80.81 170 ARG A O 1
ATOM 1363 N N . GLY A 1 171 ? 9.782 26.038 -17.775 1.00 78.12 171 GLY A N 1
ATOM 1364 C CA . GLY A 1 171 ? 9.494 25.321 -16.528 1.00 78.12 171 GLY A CA 1
ATOM 1365 C C . GLY A 1 171 ? 10.664 25.396 -15.549 1.00 78.12 171 GLY A C 1
ATOM 1366 O O . GLY A 1 171 ? 10.483 25.831 -14.410 1.00 78.12 171 GLY A O 1
ATOM 1367 N N . VAL A 1 172 ? 11.888 25.165 -16.035 1.00 76.25 172 VAL A N 1
ATOM 1368 C CA . VAL A 1 172 ? 13.114 25.218 -15.219 1.00 76.25 172 VAL A CA 1
ATOM 1369 C C . VAL A 1 172 ? 13.298 26.586 -14.557 1.00 76.25 172 VAL A C 1
ATOM 1371 O O . VAL A 1 172 ? 13.549 26.669 -13.358 1.00 76.25 172 VAL A O 1
ATOM 1374 N N . ARG A 1 173 ? 13.089 27.674 -15.311 1.00 76.50 173 ARG A N 1
ATOM 1375 C CA . ARG A 1 173 ? 13.186 29.048 -14.792 1.00 76.50 173 ARG A CA 1
ATOM 1376 C C . ARG A 1 173 ? 12.095 29.345 -13.761 1.00 76.50 173 ARG A C 1
ATOM 1378 O O . ARG A 1 173 ? 12.360 30.039 -12.787 1.00 76.50 173 ARG A O 1
ATOM 1385 N N . SER A 1 174 ? 10.889 28.800 -13.934 1.00 74.25 174 SER A N 1
ATOM 1386 C CA . SER A 1 174 ? 9.818 28.921 -12.931 1.00 74.25 174 SER A CA 1
ATOM 1387 C C . SER A 1 174 ? 10.135 28.170 -11.631 1.00 74.25 174 SER A C 1
ATOM 1389 O O . SER A 1 174 ? 9.687 28.567 -10.558 1.00 74.25 174 SER A O 1
ATOM 1391 N N . ARG A 1 175 ? 10.923 27.087 -11.709 1.00 71.38 175 ARG A N 1
ATOM 1392 C CA . ARG A 1 175 ? 11.322 26.282 -10.548 1.00 71.38 175 ARG A CA 1
ATOM 1393 C C . ARG A 1 175 ? 12.442 26.940 -9.745 1.00 71.38 175 ARG A C 1
ATOM 1395 O O . ARG A 1 175 ? 12.442 26.801 -8.524 1.00 71.38 175 ARG A O 1
ATOM 1402 N N . THR A 1 176 ? 13.346 27.678 -10.385 1.00 74.06 176 THR A N 1
ATOM 1403 C CA . THR A 1 176 ? 14.523 28.278 -9.731 1.00 74.06 176 THR A CA 1
ATOM 1404 C C . THR A 1 176 ? 14.345 29.730 -9.279 1.00 74.06 176 THR A C 1
ATOM 1406 O O . THR A 1 176 ? 15.090 30.174 -8.415 1.00 74.06 176 THR A O 1
ATOM 1409 N N . ALA A 1 177 ? 13.370 30.474 -9.813 1.00 75.06 177 ALA A N 1
ATOM 1410 C CA . ALA A 1 177 ? 13.267 31.924 -9.606 1.00 75.06 177 ALA A CA 1
ATOM 1411 C C . ALA A 1 177 ? 12.509 32.393 -8.340 1.00 75.06 177 ALA A C 1
ATOM 1413 O O . ALA A 1 177 ? 12.282 33.591 -8.202 1.00 75.06 177 ALA A O 1
ATOM 1414 N N . GLY A 1 178 ? 12.095 31.508 -7.424 1.00 70.75 178 GLY A N 1
ATOM 1415 C CA . GLY A 1 178 ? 11.318 31.906 -6.240 1.00 70.75 178 GLY A CA 1
ATOM 1416 C C . GLY A 1 178 ? 11.587 31.071 -4.989 1.00 70.75 178 GLY A C 1
ATOM 1417 O O . GLY A 1 178 ? 12.101 29.956 -5.073 1.00 70.75 178 GLY A O 1
ATOM 1418 N N . HIS A 1 179 ? 11.191 31.603 -3.828 1.00 69.88 179 HIS A N 1
ATOM 1419 C CA . HIS A 1 179 ? 11.187 30.883 -2.552 1.00 69.88 179 HIS A CA 1
ATOM 1420 C C . HIS A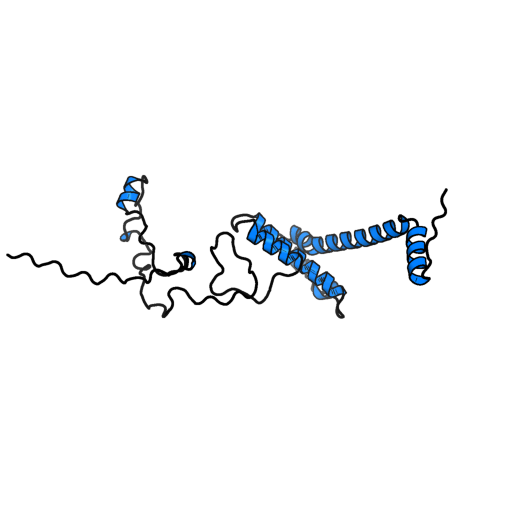 1 179 ? 10.049 29.855 -2.547 1.00 69.88 179 HIS A C 1
ATOM 1422 O O . HIS A 1 179 ? 8.905 30.166 -2.225 1.00 69.88 179 HIS A O 1
ATOM 1428 N N . ARG A 1 180 ? 10.359 28.624 -2.956 1.00 66.75 180 ARG A N 1
ATOM 1429 C CA . ARG A 1 180 ? 9.448 27.480 -2.841 1.00 66.75 180 ARG A CA 1
ATOM 1430 C C . ARG A 1 180 ? 9.797 26.651 -1.612 1.00 66.75 180 ARG A C 1
ATOM 1432 O O . ARG A 1 180 ? 10.969 26.514 -1.273 1.00 66.75 180 ARG A O 1
ATOM 1439 N N . ALA A 1 181 ? 8.773 26.089 -0.977 1.00 71.38 181 ALA A N 1
ATOM 1440 C CA . ALA A 1 181 ? 8.909 25.220 0.192 1.00 71.38 181 ALA A CA 1
ATOM 1441 C C . ALA A 1 181 ? 9.324 23.774 -0.172 1.00 71.38 181 ALA A C 1
ATOM 1443 O O . ALA A 1 181 ? 9.522 22.940 0.708 1.00 71.38 181 ALA A O 1
ATOM 1444 N N . ASP A 1 182 ? 9.471 23.470 -1.466 1.00 68.62 182 ASP A N 1
ATOM 1445 C CA . ASP A 1 182 ? 9.714 22.125 -2.000 1.00 68.62 182 ASP A CA 1
ATOM 1446 C C . ASP A 1 182 ? 11.184 21.682 -1.799 1.00 68.62 182 ASP A C 1
ATOM 1448 O O . ASP A 1 182 ? 12.001 21.702 -2.723 1.00 68.62 182 ASP A O 1
ATOM 1452 N N . GLY A 1 183 ? 11.548 21.275 -0.579 1.00 71.75 183 GLY A N 1
ATOM 1453 C CA . GLY A 1 183 ? 12.904 20.809 -0.236 1.00 71.75 183 GLY A CA 1
ATOM 1454 C C . GLY A 1 183 ? 13.310 19.451 -0.838 1.00 71.75 183 GLY A C 1
ATOM 1455 O O . GLY A 1 183 ? 14.478 19.076 -0.788 1.00 71.75 183 GLY A O 1
ATOM 1456 N N . HIS A 1 184 ? 12.372 18.714 -1.439 1.00 71.50 184 HIS A N 1
ATOM 1457 C CA . HIS A 1 184 ? 12.582 17.358 -1.964 1.00 71.50 184 HIS A CA 1
ATOM 1458 C C . HIS A 1 184 ? 13.191 17.308 -3.377 1.00 71.50 184 HIS A C 1
ATOM 1460 O O . HIS A 1 184 ? 13.506 16.229 -3.868 1.00 71.50 184 HIS A O 1
ATOM 1466 N N . ARG A 1 185 ? 13.459 18.456 -4.011 1.00 72.38 185 ARG A N 1
ATOM 1467 C CA . ARG A 1 185 ? 13.994 18.534 -5.387 1.00 72.38 185 ARG A CA 1
ATOM 1468 C C . ARG A 1 185 ? 15.298 17.789 -5.630 1.00 72.38 185 ARG A C 1
ATOM 1470 O O . ARG A 1 185 ? 15.592 17.444 -6.767 1.00 72.38 185 ARG A O 1
ATOM 1477 N N . VAL A 1 186 ? 16.108 17.595 -4.593 1.00 73.69 186 VAL A N 1
ATOM 1478 C CA . VAL A 1 186 ? 17.357 16.826 -4.700 1.00 73.69 186 VAL A CA 1
ATOM 1479 C C . VAL A 1 186 ? 17.062 15.327 -4.808 1.00 73.69 186 VAL A C 1
ATOM 1481 O O . VAL A 1 186 ? 17.804 14.591 -5.454 1.00 73.69 186 VAL A O 1
ATOM 1484 N N . LEU A 1 187 ? 15.957 14.878 -4.213 1.00 78.69 187 LEU A N 1
ATOM 1485 C CA . LEU A 1 187 ? 15.528 13.486 -4.202 1.00 78.69 187 LEU A CA 1
ATOM 1486 C C . LEU A 1 187 ? 14.763 13.110 -5.480 1.00 78.69 187 LEU A C 1
ATOM 1488 O O . LEU A 1 187 ? 14.882 11.975 -5.939 1.00 78.69 187 LEU A O 1
ATOM 1492 N N . ASP A 1 188 ? 14.039 14.053 -6.091 1.00 75.69 188 ASP A N 1
ATOM 1493 C CA . ASP A 1 188 ? 13.214 13.791 -7.281 1.00 75.69 188 ASP A CA 1
ATOM 1494 C C . ASP A 1 188 ? 13.991 13.152 -8.446 1.00 75.69 188 ASP A C 1
ATOM 1496 O O . ASP A 1 188 ? 13.517 12.146 -8.976 1.00 75.69 188 ASP A O 1
ATOM 1500 N N . PRO A 1 189 ? 15.198 13.617 -8.837 1.00 78.12 189 PRO A N 1
ATOM 1501 C CA . PRO A 1 189 ? 15.969 12.962 -9.887 1.00 78.12 189 PRO A CA 1
ATOM 1502 C C . PRO A 1 189 ? 16.346 11.531 -9.517 1.00 78.12 189 PRO A C 1
ATOM 1504 O O . PRO A 1 189 ? 16.300 10.650 -10.365 1.00 78.12 189 PRO A O 1
ATOM 1507 N N . VAL A 1 190 ? 16.674 11.262 -8.254 1.00 79.81 190 VAL A N 1
ATOM 1508 C CA . VAL A 1 190 ? 17.041 9.911 -7.811 1.00 79.81 190 VAL A CA 1
ATOM 1509 C C . VAL A 1 190 ? 15.825 8.987 -7.853 1.00 79.81 190 VAL A C 1
ATOM 1511 O O . VAL A 1 190 ? 15.920 7.873 -8.359 1.00 79.81 190 VAL A O 1
ATOM 1514 N N . VAL A 1 191 ? 14.664 9.449 -7.387 1.00 74.12 191 VAL A N 1
ATOM 1515 C CA . VAL A 1 191 ? 13.433 8.642 -7.357 1.00 74.12 191 VAL A CA 1
ATOM 1516 C C . VAL A 1 191 ? 12.836 8.439 -8.748 1.00 74.12 191 VAL A C 1
ATOM 1518 O O . VAL A 1 191 ? 12.265 7.381 -9.022 1.00 74.12 191 VAL A O 1
ATOM 1521 N N . VAL A 1 192 ? 12.953 9.432 -9.629 1.00 74.44 192 VAL A N 1
ATOM 1522 C CA . VAL A 1 192 ? 12.385 9.386 -10.982 1.00 74.44 192 VAL A CA 1
ATOM 1523 C C . VAL A 1 192 ? 13.349 8.732 -11.968 1.00 74.44 192 VAL A C 1
ATOM 1525 O O . VAL A 1 192 ? 12.941 7.842 -12.704 1.00 74.44 192 VAL A O 1
ATOM 1528 N N . VAL A 1 193 ? 14.622 9.134 -11.984 1.00 77.69 193 VAL A N 1
ATOM 1529 C CA . VAL A 1 193 ? 15.622 8.672 -12.966 1.00 77.69 193 VAL A CA 1
ATOM 1530 C C . VAL A 1 193 ? 16.344 7.412 -12.492 1.00 77.69 193 VAL A C 1
ATOM 1532 O O . VAL A 1 193 ? 16.694 6.569 -13.316 1.00 77.69 193 VAL A O 1
ATOM 1535 N N . GLY A 1 194 ? 16.531 7.238 -11.180 1.0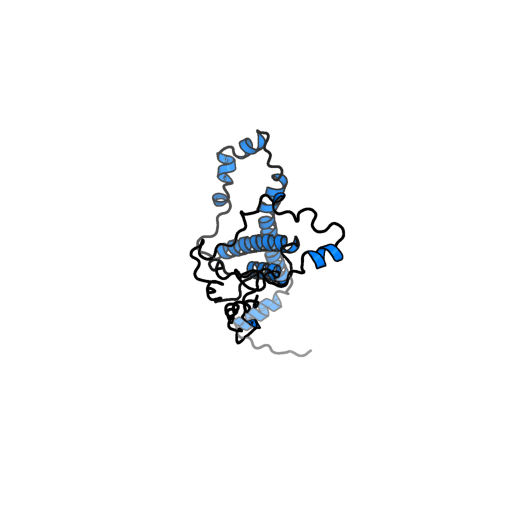0 76.50 194 GLY A N 1
ATOM 1536 C CA . GLY A 1 194 ? 17.221 6.078 -10.605 1.00 76.50 194 GLY A CA 1
ATOM 1537 C C . GLY A 1 194 ? 16.686 4.729 -11.097 1.00 76.50 194 GLY A C 1
ATOM 1538 O O . GLY A 1 194 ? 17.492 3.910 -11.538 1.00 76.50 194 GLY A O 1
ATOM 1539 N N . PRO A 1 195 ? 15.359 4.493 -11.124 1.00 72.94 195 PRO A N 1
ATOM 1540 C CA . PRO A 1 195 ? 14.792 3.263 -11.676 1.00 72.94 195 PRO A CA 1
ATOM 1541 C C . PRO A 1 195 ? 15.136 3.025 -13.154 1.00 72.94 195 PRO A C 1
ATOM 1543 O O . PRO A 1 195 ? 15.444 1.896 -13.527 1.00 72.94 195 PRO A O 1
ATOM 1546 N N . TRP A 1 196 ? 15.155 4.070 -13.988 1.00 72.88 196 TRP A N 1
ATOM 1547 C CA . TRP A 1 196 ? 15.527 3.957 -15.405 1.00 72.88 196 TRP A CA 1
ATOM 1548 C C . TRP A 1 196 ? 17.010 3.649 -15.590 1.00 72.88 196 TRP A C 1
ATOM 1550 O O . TRP A 1 196 ? 17.368 2.819 -16.423 1.00 72.88 196 TRP A O 1
ATOM 1560 N N . VAL A 1 197 ? 17.876 4.273 -14.789 1.00 78.31 197 VAL A N 1
ATOM 1561 C CA . VAL A 1 197 ? 19.318 3.985 -14.796 1.00 78.31 197 VAL A CA 1
ATOM 1562 C C . VAL A 1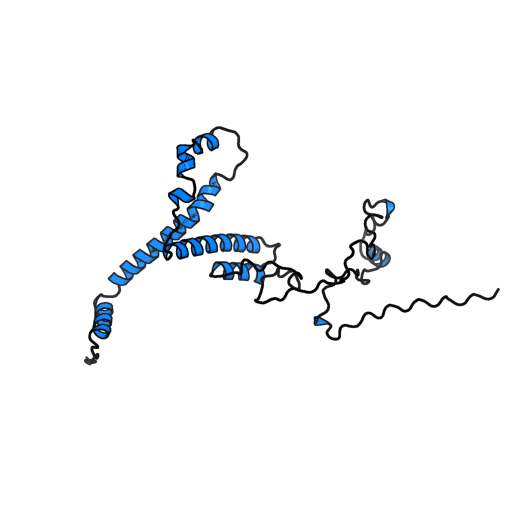 197 ? 19.577 2.552 -14.339 1.00 78.31 197 VAL A C 1
ATOM 1564 O O . VAL A 1 197 ? 20.349 1.845 -14.981 1.00 78.31 197 VAL A O 1
ATOM 1567 N N . ALA A 1 198 ? 18.900 2.094 -13.283 1.00 74.19 198 ALA A N 1
ATOM 1568 C CA . ALA A 1 198 ? 19.005 0.719 -12.807 1.00 74.19 198 ALA A CA 1
ATOM 1569 C C . ALA A 1 198 ? 18.517 -0.287 -13.863 1.00 74.19 198 ALA A C 1
ATOM 1571 O O . ALA A 1 198 ? 19.221 -1.252 -14.156 1.00 74.19 198 ALA A O 1
ATOM 1572 N N . ALA A 1 199 ? 17.362 -0.038 -14.488 1.00 71.81 199 ALA A N 1
ATOM 1573 C CA . ALA A 1 199 ? 16.840 -0.875 -15.567 1.00 71.81 199 ALA A CA 1
ATOM 1574 C C . ALA A 1 199 ? 17.794 -0.919 -16.774 1.00 71.81 199 ALA A C 1
ATOM 1576 O O . ALA A 1 199 ? 18.087 -1.998 -17.290 1.00 71.81 199 ALA A O 1
ATOM 1577 N N . GLY A 1 200 ? 18.339 0.232 -17.181 1.00 76.69 200 GLY A N 1
ATOM 1578 C CA . GLY A 1 200 ? 19.339 0.322 -18.245 1.00 76.69 200 GLY A CA 1
ATOM 1579 C C . GLY A 1 200 ? 20.628 -0.433 -17.914 1.00 76.69 200 GLY A C 1
ATOM 1580 O O . GLY A 1 200 ? 21.140 -1.162 -18.759 1.00 76.69 200 GLY A O 1
ATOM 1581 N N . ALA A 1 201 ? 21.124 -0.325 -16.678 1.00 77.62 201 ALA A N 1
ATOM 1582 C CA . ALA A 1 201 ? 22.315 -1.041 -16.220 1.00 77.62 201 ALA A CA 1
ATOM 1583 C C . ALA A 1 201 ? 22.106 -2.563 -16.194 1.00 77.62 201 ALA A C 1
ATOM 1585 O O . ALA A 1 201 ? 22.980 -3.305 -16.642 1.00 77.62 201 ALA A O 1
ATOM 1586 N N . VAL A 1 202 ? 20.944 -3.035 -15.730 1.00 77.12 202 VAL A N 1
ATOM 1587 C CA . VAL A 1 202 ? 20.581 -4.463 -15.765 1.00 77.12 202 VAL A CA 1
ATOM 1588 C C . VAL A 1 202 ? 20.474 -4.960 -17.207 1.00 77.12 202 VAL A C 1
ATOM 1590 O O . VAL A 1 202 ? 21.044 -6.000 -17.531 1.00 77.12 202 VAL A O 1
ATOM 1593 N N . GLY A 1 203 ? 19.806 -4.208 -18.087 1.00 78.38 203 GLY A N 1
ATOM 1594 C CA . GLY A 1 203 ? 19.702 -4.547 -19.507 1.00 78.38 203 GLY A CA 1
ATOM 1595 C C . GLY A 1 203 ? 21.071 -4.627 -20.187 1.00 78.38 203 GLY A C 1
ATOM 1596 O O . GLY A 1 203 ? 21.372 -5.610 -20.862 1.00 78.38 203 GLY A O 1
ATOM 1597 N N . LEU A 1 204 ? 21.940 -3.642 -19.947 1.00 83.06 204 LEU A N 1
ATOM 1598 C CA . LEU A 1 204 ? 23.311 -3.633 -20.458 1.00 83.06 204 LEU A CA 1
ATOM 1599 C C . LEU A 1 204 ? 24.126 -4.814 -19.916 1.00 83.06 204 LEU A C 1
ATOM 1601 O O . LEU A 1 204 ? 24.826 -5.474 -20.681 1.00 83.06 204 LEU A O 1
ATOM 1605 N N . GLY A 1 205 ? 24.009 -5.111 -18.621 1.00 82.81 205 GLY A N 1
ATOM 1606 C CA . GLY A 1 205 ? 24.663 -6.255 -17.989 1.00 82.81 205 GLY A CA 1
ATOM 1607 C C . GLY A 1 205 ? 24.208 -7.591 -18.575 1.00 82.81 205 GLY A C 1
ATOM 1608 O O . GLY A 1 205 ? 25.040 -8.456 -18.827 1.00 82.81 205 GLY A O 1
ATOM 1609 N N . PHE A 1 206 ? 22.915 -7.746 -18.867 1.00 83.25 206 PHE A N 1
ATOM 1610 C CA . PHE A 1 206 ? 22.379 -8.938 -19.526 1.00 83.25 206 PHE A CA 1
ATOM 1611 C C . PHE A 1 206 ? 22.922 -9.096 -20.952 1.00 83.25 206 PHE A C 1
ATOM 1613 O O . PHE A 1 206 ? 23.349 -10.185 -21.332 1.00 83.25 206 PHE A O 1
ATOM 1620 N N . VAL A 1 207 ? 22.971 -8.008 -21.727 1.00 84.31 207 VAL A N 1
ATOM 1621 C CA . VAL A 1 207 ? 23.521 -8.012 -23.093 1.00 84.31 207 VAL A CA 1
ATOM 1622 C C . VAL A 1 207 ? 25.014 -8.338 -23.087 1.00 84.31 207 VAL A C 1
ATOM 1624 O O . VAL A 1 207 ? 25.451 -9.216 -23.829 1.00 84.31 207 VAL A O 1
ATOM 1627 N N . LEU A 1 208 ? 25.795 -7.677 -22.230 1.00 84.75 208 LEU A N 1
ATOM 1628 C CA . LEU A 1 208 ? 27.231 -7.926 -22.101 1.00 84.75 208 LEU A CA 1
ATOM 1629 C C . LEU A 1 208 ? 27.514 -9.336 -21.582 1.00 84.75 208 LEU A C 1
ATOM 1631 O O . LEU A 1 208 ? 28.372 -10.015 -22.129 1.00 84.75 208 LEU A O 1
ATOM 1635 N N . GLY A 1 209 ? 26.776 -9.804 -20.576 1.00 81.25 209 GLY A N 1
ATOM 1636 C CA . GLY A 1 209 ? 26.889 -11.167 -20.060 1.00 81.25 209 GLY A CA 1
ATOM 1637 C C . GLY A 1 209 ? 26.527 -12.217 -21.110 1.00 81.25 209 GLY A C 1
ATOM 1638 O O . GLY A 1 209 ? 27.220 -13.225 -21.223 1.00 81.25 209 GLY A O 1
ATOM 1639 N N . GLY A 1 210 ? 25.504 -11.961 -21.928 1.00 79.75 210 GLY A N 1
ATOM 1640 C CA . GLY A 1 210 ? 25.144 -12.801 -23.069 1.00 79.75 210 GLY A CA 1
ATOM 1641 C C . GLY A 1 210 ? 26.237 -12.840 -24.137 1.00 79.75 210 GLY A C 1
ATOM 1642 O O . GLY A 1 210 ? 26.636 -13.921 -24.556 1.00 79.75 210 GLY A O 1
ATOM 1643 N N . LEU A 1 211 ? 26.777 -11.682 -24.527 1.00 80.06 211 LEU A N 1
ATOM 1644 C CA . LEU A 1 211 ? 27.893 -11.573 -25.476 1.00 80.06 211 LEU A CA 1
ATOM 1645 C C . LEU A 1 211 ? 29.147 -12.280 -24.957 1.00 80.06 211 LEU A C 1
ATOM 1647 O O . LEU A 1 211 ? 29.715 -13.114 -25.657 1.00 80.06 211 LEU A O 1
ATOM 1651 N N . VAL A 1 212 ? 29.547 -12.002 -23.716 1.00 80.62 212 VAL A N 1
ATOM 1652 C CA . VAL A 1 212 ? 30.697 -12.647 -23.074 1.00 80.62 212 VAL A CA 1
ATOM 1653 C C . VAL A 1 212 ? 30.464 -14.150 -22.971 1.00 80.62 212 VAL A C 1
ATOM 1655 O O . VAL A 1 212 ? 31.336 -14.916 -23.364 1.00 80.62 212 VAL A O 1
ATOM 1658 N N . GLY A 1 213 ? 29.279 -14.590 -22.547 1.00 72.81 213 GLY A N 1
ATOM 1659 C CA . GLY A 1 213 ? 28.897 -16.002 -22.505 1.00 72.81 213 GLY A CA 1
ATOM 1660 C C . GLY A 1 213 ? 28.951 -16.676 -23.878 1.00 72.81 213 GLY A C 1
ATOM 1661 O O . GLY A 1 213 ? 29.507 -17.764 -23.995 1.00 72.81 213 GLY A O 1
ATOM 1662 N N . MET A 1 214 ? 28.476 -16.012 -24.935 1.00 71.88 214 MET A N 1
ATOM 1663 C CA . MET A 1 214 ? 28.588 -16.492 -26.320 1.00 71.88 214 MET A CA 1
ATOM 1664 C C . MET A 1 214 ? 30.038 -16.568 -26.810 1.00 71.88 214 MET A C 1
ATOM 1666 O O . MET A 1 214 ? 30.351 -17.419 -27.637 1.00 71.88 214 MET A O 1
ATOM 1670 N N . THR A 1 215 ? 30.923 -15.702 -26.314 1.00 73.44 215 THR A N 1
ATOM 1671 C CA . THR A 1 215 ? 32.359 -15.727 -26.650 1.00 73.44 215 THR A CA 1
ATOM 1672 C C . THR A 1 215 ? 33.194 -16.640 -25.741 1.00 73.44 215 THR A C 1
ATOM 1674 O O . THR A 1 215 ? 34.293 -17.031 -26.121 1.00 73.44 215 THR A O 1
ATOM 1677 N N . SER A 1 216 ? 32.686 -16.991 -24.554 1.00 62.62 216 SER A N 1
ATOM 1678 C CA . SER A 1 216 ? 33.368 -17.791 -23.525 1.00 62.62 216 SER A CA 1
ATOM 1679 C C . SER A 1 216 ? 32.964 -19.264 -23.554 1.00 62.62 216 SER A C 1
ATOM 1681 O O . SER A 1 216 ? 33.770 -20.117 -23.182 1.00 62.62 216 SER A O 1
ATOM 1683 N N . VAL A 1 217 ? 31.743 -19.590 -23.983 1.00 56.00 217 VAL A N 1
ATOM 1684 C CA . VAL A 1 217 ? 31.387 -20.959 -24.356 1.00 56.00 217 VAL A CA 1
ATOM 1685 C C . VAL A 1 217 ? 32.046 -21.193 -25.702 1.00 56.00 217 VAL A C 1
ATOM 1687 O O . VAL A 1 217 ? 31.579 -20.668 -26.709 1.00 56.00 217 VAL A O 1
ATOM 1690 N N . GLY A 1 218 ? 33.165 -21.924 -25.702 1.00 55.56 218 GLY A N 1
ATOM 1691 C CA . GLY A 1 218 ? 33.939 -22.214 -26.906 1.00 55.56 218 GLY A CA 1
ATOM 1692 C C . GLY A 1 218 ? 32.999 -22.538 -28.060 1.00 55.56 218 GLY A C 1
ATOM 1693 O O . GLY A 1 218 ? 32.194 -23.465 -27.965 1.00 55.56 218 GLY A O 1
ATOM 1694 N N . SER A 1 219 ? 33.064 -21.734 -29.118 1.00 56.41 219 SER A N 1
ATOM 1695 C CA . SER A 1 219 ? 32.102 -21.677 -30.223 1.00 56.41 219 SER A CA 1
ATOM 1696 C C . SER A 1 219 ? 31.746 -23.060 -30.785 1.00 56.41 219 SER A C 1
ATOM 1698 O O . SER A 1 219 ? 30.640 -23.270 -31.272 1.00 56.41 219 SER A O 1
ATOM 1700 N N . GLY A 1 220 ? 32.648 -24.036 -30.646 1.00 55.78 220 GLY A N 1
ATOM 1701 C CA . GLY A 1 220 ? 32.440 -25.437 -31.004 1.00 55.78 220 GLY A CA 1
ATOM 1702 C C . GLY A 1 220 ? 31.311 -26.167 -30.260 1.00 55.78 220 GLY A C 1
ATOM 1703 O O . GLY A 1 220 ? 30.716 -27.059 -30.855 1.00 55.78 220 GLY A O 1
ATOM 1704 N N . ALA A 1 221 ? 30.950 -25.806 -29.023 1.00 65.88 221 ALA A N 1
ATOM 1705 C CA . ALA A 1 221 ? 29.865 -26.475 -28.288 1.00 65.88 221 ALA A CA 1
ATOM 1706 C C . ALA A 1 221 ? 28.476 -26.026 -28.769 1.00 65.88 221 ALA A C 1
ATOM 1708 O O . ALA A 1 221 ? 27.592 -26.854 -28.986 1.00 65.88 221 ALA A O 1
ATOM 1709 N N . LEU A 1 222 ? 28.300 -24.720 -28.995 1.00 63.56 222 LEU A N 1
ATOM 1710 C CA . LEU A 1 222 ? 27.057 -24.166 -29.538 1.00 63.56 222 LEU A CA 1
ATOM 1711 C C . LEU A 1 222 ? 26.897 -24.497 -31.024 1.00 63.56 222 LEU A C 1
ATOM 1713 O O . LEU A 1 222 ? 25.805 -24.876 -31.439 1.00 63.56 222 LEU A O 1
ATOM 1717 N N . ILE A 1 223 ? 27.980 -24.438 -31.809 1.00 67.44 223 ILE A N 1
ATOM 1718 C CA . ILE A 1 223 ? 27.977 -24.892 -33.207 1.00 67.44 223 ILE A CA 1
ATOM 1719 C C . ILE A 1 223 ? 27.721 -26.400 -33.268 1.00 67.44 223 ILE A C 1
ATOM 1721 O O . ILE A 1 223 ? 26.892 -26.833 -34.056 1.00 67.44 223 ILE A O 1
ATOM 1725 N N . GLY A 1 224 ? 28.350 -27.202 -32.405 1.00 67.56 224 GLY A N 1
ATOM 1726 C CA . GLY A 1 224 ? 28.105 -28.642 -32.325 1.00 67.56 224 GLY A CA 1
ATOM 1727 C C . GLY A 1 224 ? 26.644 -28.968 -32.016 1.00 67.56 224 GLY A C 1
ATOM 1728 O O . GLY A 1 224 ? 26.034 -29.768 -32.719 1.00 67.56 224 GLY A O 1
ATOM 1729 N N . LEU A 1 225 ? 26.044 -28.297 -31.029 1.00 72.69 225 LEU A N 1
ATOM 1730 C CA . LEU A 1 225 ? 24.639 -28.497 -30.668 1.00 72.69 225 LEU A CA 1
ATOM 1731 C C . LEU A 1 225 ? 23.679 -28.015 -31.769 1.00 72.69 225 LEU A C 1
ATOM 1733 O O . LEU A 1 225 ? 22.715 -28.710 -32.087 1.00 72.69 225 LEU A O 1
ATOM 1737 N N . ALA A 1 226 ? 23.969 -26.875 -32.403 1.00 76.00 226 ALA A N 1
ATOM 1738 C CA . ALA A 1 226 ? 23.203 -26.374 -33.542 1.00 76.00 226 ALA A CA 1
ATOM 1739 C C . ALA A 1 226 ? 23.294 -27.314 -34.756 1.00 76.00 226 ALA A C 1
ATOM 1741 O O . ALA A 1 226 ? 22.276 -27.605 -35.378 1.00 76.00 226 ALA A O 1
ATOM 1742 N N . LEU A 1 227 ? 24.477 -27.852 -35.069 1.00 77.56 227 LEU A N 1
ATOM 1743 C CA . LEU A 1 227 ? 24.664 -28.815 -36.158 1.00 77.56 227 LEU A CA 1
ATOM 1744 C C . LEU A 1 227 ? 23.964 -30.148 -35.870 1.00 77.56 227 LEU A C 1
ATOM 1746 O O . LEU A 1 227 ? 23.339 -30.708 -36.767 1.00 77.56 227 LEU A O 1
ATOM 1750 N N . ILE A 1 228 ? 24.004 -30.638 -34.628 1.00 80.19 228 ILE A N 1
ATOM 1751 C CA . ILE A 1 228 ? 23.262 -31.839 -34.214 1.00 80.19 228 ILE A CA 1
ATOM 1752 C C . ILE A 1 228 ? 21.751 -31.617 -34.361 1.00 80.19 228 ILE A C 1
ATOM 1754 O O . ILE A 1 228 ? 21.057 -32.499 -34.859 1.00 80.19 228 ILE A O 1
ATOM 1758 N N . LEU A 1 229 ? 21.235 -30.440 -33.995 1.00 80.50 229 LEU A N 1
ATOM 1759 C CA . LEU A 1 229 ? 19.810 -30.115 -34.131 1.00 80.50 229 LEU A CA 1
ATOM 1760 C C . LEU A 1 229 ? 19.368 -29.936 -35.591 1.00 80.50 229 LEU A C 1
ATOM 1762 O O . LEU A 1 229 ? 18.310 -30.438 -35.967 1.00 80.50 229 LEU A O 1
ATOM 1766 N N . VAL A 1 230 ? 20.165 -29.245 -36.411 1.00 85.25 230 VAL A N 1
ATOM 1767 C CA . VAL A 1 230 ? 19.819 -28.917 -37.806 1.00 85.25 230 VAL A CA 1
ATOM 1768 C C . VAL A 1 230 ? 20.033 -30.107 -38.742 1.00 85.25 230 VAL A C 1
ATOM 1770 O O . VAL A 1 230 ? 19.181 -30.384 -39.582 1.00 85.25 230 VAL A O 1
ATOM 1773 N N . PHE A 1 231 ? 21.138 -30.837 -38.588 1.00 85.06 231 PHE A N 1
ATOM 1774 C CA . PHE A 1 231 ? 21.521 -31.935 -39.484 1.00 85.06 231 PHE A CA 1
ATOM 1775 C C . PHE A 1 231 ? 21.262 -33.327 -38.896 1.00 85.06 231 PHE A C 1
ATOM 1777 O O . PHE A 1 231 ? 21.578 -34.323 -39.541 1.00 85.06 231 PHE A O 1
ATOM 1784 N N . ARG A 1 232 ? 20.681 -33.415 -37.689 1.00 83.88 232 ARG A N 1
ATOM 1785 C CA . ARG A 1 232 ? 20.397 -34.677 -36.977 1.00 83.88 232 ARG A CA 1
ATOM 1786 C C . ARG A 1 232 ? 21.603 -35.615 -36.897 1.00 83.88 232 ARG A C 1
ATOM 1788 O O . ARG A 1 232 ? 21.487 -36.819 -37.109 1.00 83.88 232 ARG A O 1
ATOM 1795 N N . LEU A 1 233 ? 22.768 -35.055 -36.587 1.00 77.06 233 LEU A N 1
ATOM 1796 C CA . LEU A 1 233 ? 24.007 -35.819 -36.479 1.00 77.06 233 LEU A CA 1
ATOM 1797 C C . LEU A 1 233 ? 23.981 -36.706 -35.226 1.00 77.06 233 LEU A C 1
ATOM 1799 O O . LEU A 1 233 ? 23.788 -36.216 -34.114 1.00 77.06 233 LEU A O 1
ATOM 1803 N N . THR A 1 234 ? 24.209 -38.007 -35.394 1.00 80.62 234 THR A N 1
ATOM 1804 C CA . THR A 1 234 ? 24.387 -38.956 -34.287 1.00 80.62 234 THR A CA 1
ATOM 1805 C C . THR A 1 234 ? 25.819 -38.883 -33.749 1.00 80.62 234 THR A C 1
ATOM 1807 O O . THR A 1 234 ? 26.760 -39.165 -34.494 1.00 80.62 234 THR A O 1
ATOM 1810 N N . PRO A 1 235 ? 26.027 -38.522 -32.470 1.00 72.12 235 PRO A N 1
ATOM 1811 C CA . PRO A 1 235 ? 27.365 -38.456 -31.898 1.00 72.12 235 PRO A CA 1
ATOM 1812 C C . PRO A 1 235 ? 27.934 -39.865 -31.683 1.00 72.12 235 PRO A C 1
ATOM 1814 O O . PRO A 1 235 ? 27.341 -40.687 -30.986 1.00 72.12 235 PRO A O 1
ATOM 1817 N N . HIS A 1 236 ? 29.118 -40.130 -32.236 1.00 76.25 236 HIS A N 1
ATOM 1818 C CA . HIS A 1 236 ? 29.893 -41.338 -31.953 1.00 76.25 236 HIS A CA 1
ATOM 1819 C C . HIS A 1 236 ? 31.014 -41.015 -30.959 1.00 76.25 236 HIS A C 1
ATOM 1821 O O . HIS A 1 236 ? 31.828 -40.126 -31.202 1.00 76.25 236 HIS A O 1
ATOM 1827 N N . ARG A 1 237 ? 31.069 -41.736 -29.828 1.00 73.94 237 ARG A N 1
ATOM 1828 C CA . ARG A 1 237 ? 32.220 -41.673 -28.914 1.00 73.94 237 ARG A CA 1
ATOM 1829 C C . ARG A 1 237 ? 33.410 -42.367 -29.567 1.00 73.94 237 ARG A C 1
ATOM 1831 O O . ARG A 1 237 ? 33.386 -43.582 -29.738 1.00 73.94 237 ARG A O 1
ATOM 1838 N N . VAL A 1 238 ? 34.457 -41.607 -29.864 1.00 64.81 238 VAL A N 1
ATOM 1839 C CA . VAL A 1 238 ? 35.786 -42.162 -30.130 1.00 64.81 238 VAL A CA 1
ATOM 1840 C C . VAL A 1 238 ? 36.492 -42.228 -28.778 1.00 64.81 238 VAL A C 1
ATOM 1842 O O . VAL A 1 238 ? 36.718 -41.199 -28.150 1.00 64.81 238 VAL A O 1
ATOM 1845 N N . VAL A 1 239 ? 36.716 -43.439 -28.272 1.00 61.12 239 VAL A N 1
ATOM 1846 C CA . VAL A 1 239 ? 37.420 -43.671 -27.006 1.00 61.12 239 VAL A CA 1
ATOM 1847 C C . VAL A 1 239 ? 38.920 -43.485 -27.234 1.00 61.12 239 VAL A C 1
ATOM 1849 O O . VAL A 1 239 ? 39.470 -44.058 -28.174 1.00 61.12 239 VAL A O 1
ATOM 1852 N N . GLY A 1 240 ? 39.546 -42.707 -26.353 1.00 45.91 240 GLY A N 1
ATOM 1853 C CA . GLY A 1 240 ? 40.983 -42.536 -26.159 1.00 45.91 240 GLY A CA 1
ATOM 1854 C C . GLY A 1 240 ? 41.199 -41.956 -24.773 1.00 45.91 240 GLY A C 1
ATOM 1855 O O . GLY A 1 240 ? 40.626 -40.871 -24.529 1.00 45.91 240 GLY A O 1
#

Secondary structure (DSSP, 8-state):
-PPPPPPPPPPP------S-TTSSPPGGGSSSPPS-PPPHHHHHHHSTTTTTT--GGG-TTTTTT---TTTT----SSPPPPP-SS-----TTSSS--SS---SS---HHHHHHHHHHHHH--TTSHHHHHHHHHHHHHHHHHHHHHHTTSSS---HHHHS-HHHHHHTTHHHHHHSS----GGGGHHHHHHHHHHHHHHHHHHHHHHHHHHHHHHS-HHHHHHHHHHHHH-PPPP----

pLDDT: mean 77.38, std 13.6, range [42.41, 97.56]

Sequence (240 aa):
MIPQPPTPQPPTPEHPTPDHPEEAPPVAYTPQRRDAAESSEQLRARIPGWGVDLDPADRPSVPKLQFREGLTGAHWEFPERQPETFPRERSIEHAFLTPVFGTTCPPKGLSGVVRRLAYRRYSEARAAHWLLLVLADRVDAVEHHLASLVTRRPDQPVTETGVVVEFRRRGVRSRTAGHRADGHRVLDPVVVVGPWVAAGAVGLGFVLGGLVGMTSVGSGALIGLALILVFRLTPHRVVG

Radius of gyration: 33.53 Å; chains: 1; bounding box: 89×76×94 Å